Protein AF-A0A0S8J016-F1 (afdb_monomer)

Secondary structure (DSSP, 8-state):
---PPPPHHHHHHHHHHHHHHHHSTTHHHHHHHH------SS------SHHHHHHHHHHHHHHHHHHHHHHHHHHHHHHTT--HHHHHHHHH-HHHHTT-SSHHHIIIIIHHHHH-GGG-HHHH-HHHHHHHHHHIIIIIHHHHTT---SS--HHHHHHHHHHHHHHHHHHHHHHHHHHHHHHHHHSSPPTTHHHHHHHH-GGG--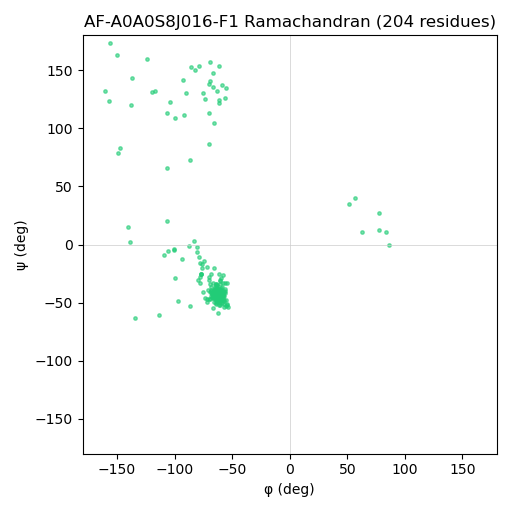

Structure (mmCIF, N/CA/C/O backbone):
data_AF-A0A0S8J016-F1
#
_entry.id   AF-A0A0S8J016-F1
#
loop_
_atom_site.group_PDB
_atom_site.id
_atom_site.type_symbol
_atom_site.label_atom_id
_atom_site.label_alt_id
_atom_site.label_comp_id
_atom_site.label_asym_id
_atom_site.label_entity_id
_atom_site.label_seq_id
_atom_site.pdbx_PDB_ins_code
_atom_site.Cartn_x
_atom_site.Cartn_y
_atom_site.Cartn_z
_atom_site.occupancy
_atom_site.B_iso_or_equiv
_atom_site.auth_seq_id
_atom_site.auth_comp_id
_atom_site.auth_asym_id
_atom_site.auth_atom_id
_atom_site.pdbx_PDB_model_num
ATOM 1 N N . MET A 1 1 ? 15.108 24.963 8.642 1.00 47.41 1 MET A N 1
ATOM 2 C CA . MET A 1 1 ? 14.393 23.725 9.008 1.00 47.41 1 MET A CA 1
ATOM 3 C C . MET A 1 1 ? 14.685 22.720 7.916 1.00 47.41 1 MET A C 1
ATOM 5 O O . MET A 1 1 ? 14.291 22.955 6.783 1.00 47.41 1 MET A O 1
ATOM 9 N N . GLU A 1 2 ? 15.466 21.696 8.230 1.00 53.59 2 GLU A N 1
ATOM 10 C CA . GLU A 1 2 ? 15.797 20.623 7.294 1.00 53.59 2 GLU A CA 1
ATOM 11 C C . GLU A 1 2 ? 14.742 19.521 7.430 1.00 53.59 2 GLU A C 1
ATOM 13 O O . GLU A 1 2 ? 14.400 19.129 8.545 1.00 53.59 2 GLU A O 1
ATOM 18 N N . ILE A 1 3 ? 14.175 19.079 6.307 1.00 57.28 3 ILE A N 1
ATOM 19 C CA . ILE A 1 3 ? 13.189 17.997 6.264 1.00 57.28 3 ILE A CA 1
ATOM 20 C C . ILE A 1 3 ? 13.906 16.779 5.688 1.00 57.28 3 ILE A C 1
ATOM 22 O O . ILE A 1 3 ? 14.305 16.792 4.525 1.00 57.28 3 ILE A O 1
ATOM 26 N N . LEU A 1 4 ? 14.088 15.744 6.508 1.00 60.78 4 LEU A N 1
ATOM 27 C CA . LEU A 1 4 ? 14.725 14.492 6.101 1.00 60.78 4 LEU A CA 1
ATOM 28 C C . LEU A 1 4 ? 13.674 13.482 5.629 1.00 60.78 4 LEU A C 1
ATOM 30 O O . LEU A 1 4 ? 12.593 13.372 6.212 1.00 60.78 4 LEU A O 1
ATOM 34 N N . ASN A 1 5 ? 14.005 12.719 4.586 1.00 71.56 5 ASN A N 1
ATOM 35 C CA . ASN A 1 5 ? 13.161 11.622 4.117 1.00 71.56 5 ASN A CA 1
ATOM 36 C C . ASN A 1 5 ? 13.170 10.472 5.130 1.00 71.56 5 ASN A C 1
ATOM 38 O O . ASN A 1 5 ? 14.226 10.085 5.629 1.00 71.56 5 ASN A O 1
ATOM 42 N N . ILE A 1 6 ? 12.000 9.881 5.383 1.00 73.31 6 ILE A N 1
ATOM 43 C CA . ILE A 1 6 ? 11.904 8.638 6.152 1.00 73.31 6 ILE A CA 1
ATOM 44 C C . ILE A 1 6 ? 12.399 7.491 5.256 1.00 73.31 6 ILE A C 1
ATOM 46 O O . ILE A 1 6 ? 11.867 7.324 4.154 1.00 73.31 6 ILE A O 1
ATOM 50 N N . PRO A 1 7 ? 13.386 6.688 5.692 1.00 82.06 7 PRO A N 1
ATOM 51 C CA . PRO A 1 7 ? 13.822 5.515 4.944 1.00 82.06 7 PRO A CA 1
ATOM 52 C C . PRO A 1 7 ? 12.654 4.564 4.651 1.00 82.06 7 PRO A C 1
ATOM 54 O O . PRO A 1 7 ? 11.881 4.245 5.555 1.00 82.06 7 PRO A O 1
ATOM 57 N N . LEU A 1 8 ? 12.549 4.062 3.411 1.00 81.94 8 LEU A N 1
ATOM 58 C CA . LEU A 1 8 ? 11.466 3.150 2.994 1.00 81.94 8 LEU A CA 1
ATOM 59 C C . LEU A 1 8 ? 11.362 1.921 3.902 1.00 81.94 8 LEU A C 1
ATOM 61 O O . LEU A 1 8 ? 10.268 1.434 4.183 1.00 81.94 8 LEU A O 1
ATOM 65 N N . ILE A 1 9 ? 12.507 1.461 4.409 1.00 80.56 9 ILE A N 1
ATOM 66 C CA . ILE A 1 9 ? 12.569 0.324 5.316 1.00 80.56 9 ILE A CA 1
ATOM 67 C C . ILE A 1 9 ? 11.842 0.563 6.634 1.00 80.56 9 ILE A C 1
ATOM 69 O O . ILE A 1 9 ? 11.187 -0.342 7.141 1.00 80.56 9 ILE A O 1
ATOM 73 N N . ASN A 1 10 ? 11.872 1.793 7.146 1.00 82.94 10 ASN A N 1
ATOM 74 C CA . ASN A 1 10 ? 11.188 2.138 8.385 1.00 82.94 10 ASN A CA 1
ATOM 75 C C . ASN A 1 10 ? 9.670 2.087 8.195 1.00 82.94 10 ASN A C 1
ATOM 77 O O . ASN A 1 10 ? 8.967 1.626 9.086 1.00 82.94 10 ASN A O 1
ATOM 81 N N . LEU A 1 11 ? 9.170 2.494 7.022 1.00 85.44 11 LEU A N 1
ATOM 82 C CA . LEU A 1 11 ? 7.744 2.414 6.689 1.00 85.44 11 LEU A CA 1
ATOM 83 C C . LEU A 1 11 ? 7.273 0.958 6.600 1.00 85.44 11 LEU A C 1
ATOM 85 O O . LEU A 1 11 ? 6.198 0.620 7.094 1.00 85.44 11 LEU A O 1
ATOM 89 N N . ARG A 1 12 ? 8.093 0.085 5.999 1.00 85.44 12 ARG A N 1
ATOM 90 C CA . ARG A 1 12 ? 7.819 -1.355 5.944 1.00 85.44 12 ARG A CA 1
ATOM 91 C C . ARG A 1 12 ? 7.827 -1.960 7.352 1.00 85.44 12 ARG A C 1
ATOM 93 O O . ARG A 1 12 ? 6.862 -2.618 7.727 1.00 85.44 12 ARG A O 1
ATOM 100 N N . PHE A 1 13 ? 8.867 -1.708 8.147 1.00 84.75 13 PHE A N 1
ATOM 101 C CA . PHE A 1 13 ? 8.962 -2.216 9.519 1.00 84.75 13 PHE A CA 1
ATOM 102 C C . PHE A 1 13 ? 7.817 -1.749 10.412 1.00 84.75 13 PHE A C 1
ATOM 104 O O . PHE A 1 13 ? 7.283 -2.545 11.181 1.00 84.75 13 PHE A O 1
ATOM 111 N N . GLU A 1 14 ? 7.416 -0.484 10.303 1.00 87.38 14 GLU A N 1
ATOM 112 C CA . GLU A 1 14 ? 6.272 0.043 11.042 1.00 87.38 14 GLU A CA 1
ATOM 113 C C . GLU A 1 14 ? 4.991 -0.726 10.691 1.00 87.38 14 GLU A C 1
ATOM 115 O O . GLU A 1 14 ? 4.281 -1.175 11.593 1.00 87.38 14 GLU A O 1
ATOM 120 N N . PHE A 1 15 ? 4.731 -0.957 9.399 1.00 91.88 15 PHE A N 1
ATOM 121 C CA . PHE A 1 15 ? 3.586 -1.760 8.972 1.00 91.88 15 PHE A CA 1
ATOM 122 C C . PHE A 1 15 ? 3.624 -3.182 9.546 1.00 91.88 15 PHE A C 1
ATOM 124 O O . PHE A 1 15 ? 2.630 -3.615 10.128 1.00 91.88 15 PHE A O 1
ATOM 131 N N . PHE A 1 16 ? 4.743 -3.901 9.420 1.00 88.88 16 PHE A N 1
ATOM 132 C CA . PHE A 1 16 ? 4.838 -5.277 9.924 1.00 88.88 16 PHE A CA 1
ATOM 133 C C . PHE A 1 16 ? 4.760 -5.340 11.453 1.00 88.88 16 PHE A C 1
ATOM 135 O O . PHE A 1 16 ? 4.110 -6.227 11.991 1.00 88.88 16 PHE A O 1
ATOM 142 N N . THR A 1 17 ? 5.276 -4.329 12.156 1.00 86.88 17 THR A N 1
ATOM 143 C CA . THR A 1 17 ? 5.091 -4.201 13.609 1.00 86.88 17 THR A CA 1
ATOM 144 C C . THR A 1 17 ? 3.607 -4.123 13.972 1.00 86.88 17 THR A C 1
ATOM 146 O O . THR A 1 17 ? 3.163 -4.800 14.901 1.00 86.88 17 THR A O 1
ATOM 149 N N . TYR A 1 18 ? 2.814 -3.332 13.237 1.00 88.62 18 TYR A N 1
ATOM 150 C CA . TYR A 1 18 ? 1.362 -3.297 13.426 1.00 88.62 18 TYR A CA 1
ATOM 151 C C . TYR A 1 18 ? 0.706 -4.618 13.034 1.00 88.62 18 TYR A C 1
ATOM 153 O O . TYR A 1 18 ? -0.122 -5.129 13.784 1.00 88.62 18 TYR A O 1
ATOM 161 N N . TYR A 1 19 ? 1.072 -5.184 11.886 1.00 91.38 19 TYR A N 1
ATOM 162 C CA . TYR A 1 19 ? 0.528 -6.451 11.416 1.00 91.38 19 TYR A CA 1
ATOM 163 C C . TYR A 1 19 ? 0.703 -7.549 12.472 1.00 91.38 19 TYR A C 1
ATOM 165 O O . TYR A 1 19 ? -0.286 -8.147 12.898 1.00 91.38 19 TYR A O 1
ATOM 173 N N . ASP A 1 20 ? 1.922 -7.738 12.972 1.00 86.94 20 ASP A N 1
ATOM 174 C CA . ASP A 1 20 ? 2.245 -8.761 13.962 1.00 86.94 20 ASP A CA 1
ATOM 175 C C . ASP A 1 20 ? 1.562 -8.481 15.296 1.00 86.94 20 ASP A C 1
ATOM 177 O O . ASP A 1 20 ? 0.981 -9.384 15.894 1.00 86.94 20 ASP A O 1
ATOM 181 N N . ALA A 1 21 ? 1.561 -7.225 15.758 1.00 84.75 21 ALA A N 1
ATOM 182 C CA . ALA A 1 21 ? 0.875 -6.851 16.992 1.00 84.75 21 ALA A CA 1
ATOM 183 C C . ALA A 1 21 ? -0.616 -7.220 16.952 1.00 84.75 21 ALA A C 1
ATOM 185 O O . ALA A 1 21 ? -1.136 -7.762 17.924 1.00 84.75 21 ALA A O 1
ATOM 186 N N . PHE A 1 22 ? -1.289 -6.993 15.822 1.00 88.62 22 PHE A N 1
ATOM 187 C CA . PHE A 1 22 ? -2.706 -7.317 15.656 1.00 88.62 22 PHE A CA 1
ATOM 188 C C . PHE A 1 22 ? -2.991 -8.802 15.404 1.00 88.62 22 PHE A C 1
ATOM 190 O O . PHE A 1 22 ? -4.131 -9.238 15.585 1.00 88.62 22 PHE A O 1
ATOM 197 N N . HIS A 1 23 ? -1.989 -9.597 15.036 1.00 88.50 23 HIS A N 1
ATOM 198 C CA . HIS A 1 23 ? -2.128 -11.044 14.847 1.00 88.50 23 HIS A CA 1
ATOM 199 C C . HIS A 1 23 ? -1.621 -11.874 16.034 1.00 88.50 23 HIS A C 1
ATOM 201 O O . HIS A 1 23 ? -1.819 -13.086 16.042 1.00 88.50 23 HIS A O 1
ATOM 207 N N . LYS A 1 24 ? -1.052 -11.243 17.069 1.00 85.25 24 LYS A N 1
ATOM 208 C CA . LYS A 1 24 ? -0.742 -11.904 18.342 1.00 85.25 24 LYS A CA 1
ATOM 209 C C . LYS A 1 24 ? -2.006 -12.327 19.091 1.00 85.25 24 LYS A C 1
ATOM 211 O O . LYS A 1 24 ? -3.037 -11.646 19.065 1.00 85.25 24 LYS A O 1
ATOM 216 N N . GLU A 1 25 ? -1.884 -13.433 19.818 1.00 71.06 25 GLU A N 1
ATOM 217 C CA . GLU A 1 25 ? -2.864 -13.848 20.817 1.00 71.06 25 GLU A CA 1
ATOM 218 C C . GLU A 1 25 ? -3.004 -12.732 21.874 1.00 71.06 25 GLU A C 1
ATOM 220 O O . GLU A 1 25 ? -2.011 -12.136 22.296 1.00 71.06 25 GLU A O 1
ATOM 225 N N . ASN A 1 26 ? -4.239 -12.423 22.283 1.00 81.38 26 ASN A N 1
ATOM 226 C CA . ASN A 1 26 ? -4.594 -11.431 23.319 1.00 81.38 26 ASN A CA 1
ATOM 227 C C . ASN A 1 26 ? -4.547 -9.939 22.936 1.00 81.38 26 ASN A C 1
ATOM 229 O O . ASN A 1 26 ? -4.667 -9.087 23.817 1.00 81.38 26 ASN A O 1
ATOM 233 N N . ILE A 1 27 ? -4.437 -9.571 21.653 1.00 83.12 27 ILE A N 1
ATOM 234 C CA . ILE A 1 27 ? -4.441 -8.143 21.272 1.00 83.12 27 ILE A CA 1
ATOM 235 C C . ILE A 1 27 ? -5.714 -7.393 21.718 1.00 83.12 27 ILE A C 1
ATOM 237 O O . ILE A 1 27 ? -5.635 -6.223 22.081 1.00 83.12 27 ILE A O 1
ATOM 241 N N . GLU A 1 28 ? -6.872 -8.058 21.741 1.00 81.94 28 GLU A N 1
ATOM 242 C CA . GLU A 1 28 ? -8.140 -7.473 22.208 1.00 81.94 28 GLU A CA 1
ATOM 243 C C . GLU A 1 28 ? -8.042 -7.036 23.669 1.00 81.94 28 GLU A C 1
ATOM 245 O O . GLU A 1 28 ? -8.272 -5.874 23.992 1.00 81.94 28 GLU A O 1
ATOM 250 N N . GLU A 1 29 ? -7.573 -7.939 24.529 1.00 81.44 29 GLU A N 1
ATOM 251 C CA . GLU A 1 29 ? -7.367 -7.672 25.949 1.00 81.44 29 GLU A CA 1
ATOM 252 C C . GLU A 1 29 ? -6.342 -6.550 26.174 1.00 81.44 29 GLU A C 1
ATOM 254 O O . GLU A 1 29 ? -6.508 -5.711 27.061 1.00 81.44 29 GLU A O 1
ATOM 259 N N . VAL A 1 30 ? -5.285 -6.501 25.356 1.00 79.00 30 VAL A N 1
ATOM 260 C CA . VAL A 1 30 ? -4.276 -5.437 25.420 1.00 79.00 30 VAL A CA 1
ATOM 261 C C . VAL A 1 30 ? -4.877 -4.085 25.043 1.00 79.00 30 VAL A C 1
ATOM 263 O O . VAL A 1 30 ? -4.625 -3.106 25.745 1.00 79.00 30 VAL A O 1
ATOM 266 N N . ILE A 1 31 ? -5.663 -4.007 23.969 1.00 79.12 31 ILE A N 1
ATOM 267 C CA . ILE A 1 31 ? -6.300 -2.757 23.538 1.00 79.12 31 ILE A CA 1
ATOM 268 C C . ILE A 1 31 ? -7.272 -2.272 24.618 1.00 79.12 31 ILE A C 1
ATOM 270 O O . ILE A 1 31 ? -7.159 -1.131 25.070 1.00 79.12 31 ILE A O 1
ATOM 274 N N . ASP A 1 32 ? -8.151 -3.149 25.097 1.00 76.75 32 ASP A N 1
ATOM 275 C CA . ASP A 1 32 ? -9.187 -2.790 26.067 1.00 76.75 32 ASP A CA 1
ATOM 276 C C . ASP A 1 32 ? -8.599 -2.336 27.414 1.00 76.75 32 ASP A C 1
ATOM 278 O O . ASP A 1 32 ? -9.113 -1.407 28.037 1.00 76.75 32 ASP A O 1
ATOM 282 N N . LYS A 1 33 ? -7.476 -2.926 27.853 1.00 73.06 33 LYS A N 1
ATOM 283 C CA . LYS A 1 33 ? -6.797 -2.541 29.106 1.00 73.06 33 LYS A CA 1
ATOM 284 C C . LYS A 1 33 ? -5.973 -1.254 29.011 1.00 73.06 33 LYS A C 1
ATOM 286 O O . LYS A 1 33 ? -5.710 -0.631 30.044 1.00 73.06 33 LYS A O 1
ATOM 291 N N . ASN A 1 34 ? -5.504 -0.882 27.818 1.00 68.25 34 ASN A N 1
ATOM 292 C CA . ASN A 1 34 ? -4.525 0.200 27.645 1.00 68.25 34 ASN A CA 1
ATOM 293 C C . ASN A 1 34 ? -5.091 1.474 27.007 1.00 68.25 34 ASN A C 1
ATOM 295 O O . ASN A 1 34 ? -4.406 2.499 27.027 1.00 68.25 34 ASN A O 1
ATOM 299 N N . ILE A 1 35 ? -6.326 1.466 26.498 1.00 67.00 35 ILE A N 1
ATOM 300 C CA . ILE A 1 35 ? -7.010 2.705 26.109 1.00 67.00 35 ILE A CA 1
ATOM 301 C C . ILE A 1 35 ? -7.265 3.533 27.377 1.00 67.00 35 ILE A C 1
ATOM 303 O O . ILE A 1 35 ? -8.142 3.234 28.186 1.00 67.00 35 ILE A O 1
ATOM 307 N N . ARG A 1 36 ? -6.469 4.590 27.560 1.00 57.22 36 ARG A N 1
ATOM 308 C CA . ARG A 1 36 ? -6.628 5.575 28.634 1.00 57.22 36 ARG A CA 1
ATOM 309 C C . ARG A 1 36 ? -6.927 6.940 28.030 1.00 57.22 36 ARG A C 1
ATOM 311 O O . ARG A 1 36 ? -6.232 7.396 27.126 1.00 57.22 36 ARG A O 1
ATOM 318 N N . LEU A 1 37 ? -7.942 7.610 28.566 1.00 52.59 37 LEU A N 1
ATOM 319 C CA . LEU A 1 37 ? -8.243 9.000 28.241 1.00 52.59 37 LEU A CA 1
ATOM 320 C C . LEU A 1 37 ? -7.152 9.897 28.843 1.00 52.59 37 LEU A C 1
ATOM 322 O O . LEU A 1 37 ? -7.046 10.007 30.063 1.00 52.59 37 LEU A O 1
ATOM 326 N N . PHE A 1 38 ? -6.350 10.548 27.998 1.00 44.12 38 PHE A N 1
ATOM 327 C CA . PHE A 1 38 ? -5.419 11.592 28.429 1.00 44.12 38 PHE A CA 1
ATOM 328 C C . PHE A 1 38 ? -5.980 12.963 28.064 1.00 44.12 38 PHE A C 1
ATOM 330 O O . PHE A 1 38 ? -6.257 13.240 26.898 1.00 44.12 38 PHE A O 1
ATOM 337 N N . ASN A 1 39 ? -6.136 13.821 29.070 1.00 41.62 39 ASN A N 1
ATOM 338 C CA . ASN A 1 39 ? -6.537 15.208 28.885 1.00 41.62 39 ASN A CA 1
ATOM 339 C C . ASN A 1 39 ? -5.262 16.053 28.747 1.00 41.62 39 ASN A C 1
ATOM 341 O O . ASN A 1 39 ? -4.497 16.161 29.705 1.00 41.62 39 ASN A O 1
ATOM 345 N N . VAL A 1 40 ? -4.994 16.601 27.558 1.00 46.47 40 VAL A N 1
ATOM 346 C CA . VAL A 1 40 ? -3.812 17.441 27.293 1.00 46.47 40 VAL A CA 1
ATOM 347 C C . VAL A 1 40 ? -4.248 18.844 26.850 1.00 46.47 40 VAL A C 1
ATOM 349 O O . VAL A 1 40 ? -5.074 18.942 25.945 1.00 46.47 40 VAL A O 1
ATOM 352 N N . PRO A 1 41 ? -3.706 19.937 27.435 1.00 41.53 41 PRO A N 1
ATOM 353 C CA . PRO A 1 41 ? -4.285 21.275 27.271 1.00 41.53 41 PRO A CA 1
ATOM 354 C C . PRO A 1 41 ? -4.053 21.952 25.907 1.00 41.53 41 PRO A C 1
ATOM 356 O O . PRO A 1 41 ? -4.718 22.943 25.624 1.00 41.53 41 PRO A O 1
ATOM 359 N N . PHE A 1 42 ? -3.136 21.459 25.060 1.00 46.00 42 PHE A N 1
ATOM 360 C CA . PHE A 1 42 ? -2.730 22.176 23.834 1.00 46.00 42 PHE A CA 1
ATOM 361 C C . PHE A 1 42 ? -2.543 21.308 22.576 1.00 46.00 42 PHE A C 1
ATOM 363 O O . PHE A 1 42 ? -2.177 21.837 21.530 1.00 46.00 42 PHE A O 1
ATOM 370 N N . CYS A 1 43 ? -2.785 19.993 22.631 1.00 40.72 43 CYS A N 1
ATOM 371 C CA . CYS A 1 43 ? -2.709 19.130 21.446 1.00 40.72 43 CYS A CA 1
ATOM 372 C C . CYS A 1 43 ? -3.549 17.857 21.634 1.00 40.72 43 CYS A C 1
ATOM 374 O O . CYS A 1 43 ? -3.338 17.103 22.582 1.00 40.72 43 CYS A O 1
ATOM 376 N N . LEU A 1 44 ? -4.498 17.610 20.730 1.00 45.16 44 LEU A N 1
ATOM 377 C CA . LEU A 1 44 ? -5.362 16.426 20.720 1.00 45.16 44 LEU A CA 1
ATOM 378 C C . LEU A 1 44 ? -4.676 15.270 19.976 1.00 45.16 44 LEU A C 1
ATOM 380 O O . LEU A 1 44 ? -5.081 14.890 18.885 1.00 45.16 44 LEU A O 1
ATOM 384 N N . LEU A 1 45 ? -3.657 14.669 20.581 1.00 47.88 45 LEU A N 1
ATOM 385 C CA . LEU A 1 45 ? -3.336 13.264 20.309 1.00 47.88 45 LEU A CA 1
ATOM 386 C C . LEU A 1 45 ? -3.768 12.459 21.528 1.00 47.88 45 LEU A C 1
ATOM 388 O O . LEU A 1 45 ? -2.968 11.926 22.286 1.00 47.88 45 LEU A O 1
ATOM 392 N N . SER A 1 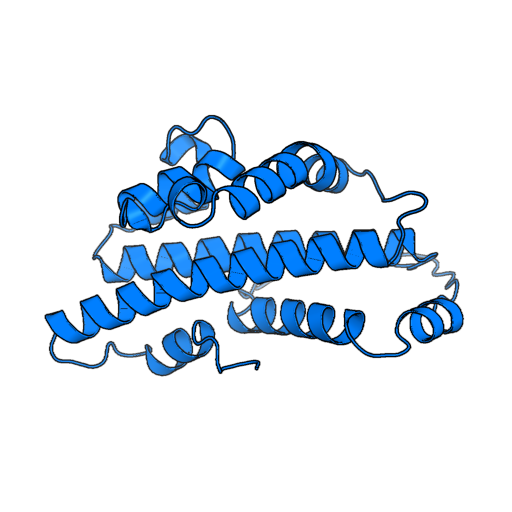46 ? -5.082 12.437 21.739 1.00 51.41 46 SER A N 1
ATOM 393 C CA . SER A 1 46 ? -5.699 11.490 22.654 1.00 51.41 46 SER A CA 1
ATOM 394 C C . SER A 1 46 ? -6.257 10.370 21.791 1.00 51.41 46 SER A C 1
ATOM 396 O O . SER A 1 46 ? -7.205 10.554 21.034 1.00 51.41 46 SER A O 1
ATOM 398 N N . ILE A 1 47 ? -5.632 9.201 21.854 1.00 62.75 47 ILE A N 1
ATOM 399 C CA . ILE A 1 47 ? -6.287 7.976 21.412 1.00 62.75 47 ILE A CA 1
ATOM 400 C C . ILE A 1 47 ? -7.368 7.712 22.465 1.00 62.75 47 ILE A C 1
ATOM 402 O O . ILE A 1 47 ? -7.115 7.102 23.498 1.00 62.75 47 ILE A O 1
ATOM 406 N N . GLN A 1 48 ? -8.540 8.317 22.268 1.00 66.69 48 GLN A N 1
ATOM 407 C CA . GLN A 1 48 ? -9.611 8.330 23.270 1.00 66.69 48 GLN A CA 1
ATOM 408 C C . GLN A 1 48 ? -10.361 7.002 23.331 1.00 66.69 48 GLN A C 1
ATOM 410 O O . GLN A 1 48 ? -10.963 6.674 24.350 1.00 66.69 48 GLN A O 1
ATOM 415 N N . ASN A 1 49 ? -10.349 6.260 22.226 1.00 78.94 49 ASN A N 1
ATOM 416 C CA . ASN A 1 49 ? -11.054 5.002 22.053 1.00 78.94 49 ASN A CA 1
ATOM 417 C C . ASN A 1 49 ? -10.390 4.151 20.955 1.00 78.94 49 ASN A C 1
ATOM 419 O O . ASN A 1 49 ? -9.469 4.591 20.252 1.00 78.94 49 ASN A O 1
ATOM 423 N N . LYS A 1 50 ? -10.884 2.917 20.825 1.00 85.38 50 LYS A N 1
ATOM 424 C CA . LYS A 1 50 ? -10.464 1.920 19.835 1.00 85.38 50 LYS A CA 1
ATOM 425 C C . LYS A 1 50 ? -10.595 2.455 18.409 1.00 85.38 50 LYS A C 1
ATOM 427 O O . LYS A 1 50 ? -9.707 2.245 17.590 1.00 85.38 50 LYS A O 1
ATOM 432 N N . GLU A 1 51 ? -11.659 3.188 18.110 1.00 89.44 51 GLU A N 1
ATOM 433 C CA . GLU A 1 51 ? -11.906 3.742 16.783 1.00 89.44 51 GLU A CA 1
ATOM 434 C C . GLU A 1 51 ? -10.871 4.789 16.381 1.00 89.44 51 GLU A C 1
ATOM 436 O O . GLU A 1 51 ? -10.387 4.755 15.249 1.00 89.44 51 GLU A O 1
ATOM 441 N N . THR A 1 52 ? -10.491 5.690 17.289 1.00 87.25 52 THR A N 1
ATOM 442 C CA . THR A 1 52 ? -9.427 6.671 17.055 1.00 87.25 52 THR A CA 1
ATOM 443 C C . THR A 1 52 ? -8.090 5.962 16.865 1.00 87.25 52 THR A C 1
ATOM 445 O O . THR A 1 52 ? -7.385 6.277 15.910 1.00 87.25 52 THR A O 1
ATOM 448 N N . LEU A 1 53 ? -7.774 4.954 17.692 1.00 86.94 53 LEU A N 1
ATOM 449 C CA . LEU A 1 53 ? -6.565 4.139 17.525 1.00 86.94 53 LEU A CA 1
ATOM 450 C C . LEU A 1 53 ? -6.509 3.520 16.124 1.00 86.94 53 LEU A C 1
ATOM 452 O O . LEU A 1 53 ? -5.523 3.678 15.409 1.00 86.94 53 LEU A O 1
ATOM 456 N N . PHE A 1 54 ? -7.581 2.837 15.723 1.00 91.88 54 PHE A N 1
ATOM 457 C CA . PHE A 1 54 ? -7.650 2.121 14.451 1.00 91.88 54 PHE A CA 1
ATOM 458 C C . PHE A 1 54 ? -7.620 3.089 13.271 1.00 91.88 54 PHE A C 1
ATOM 460 O O . PHE A 1 54 ? -6.908 2.856 12.299 1.00 91.88 54 PHE A O 1
ATOM 467 N N . THR A 1 55 ? -8.328 4.213 13.374 1.00 93.19 55 THR A N 1
ATOM 468 C CA . THR A 1 55 ? -8.299 5.293 12.379 1.00 93.19 55 THR A CA 1
ATOM 469 C C . THR A 1 55 ? -6.867 5.790 12.183 1.00 93.19 55 THR A C 1
ATOM 471 O O . THR A 1 55 ? -6.380 5.812 11.053 1.00 93.19 55 THR A O 1
ATOM 474 N N . SER A 1 56 ? -6.165 6.122 13.272 1.00 90.12 56 SER A N 1
ATOM 475 C CA . SER A 1 56 ? -4.795 6.634 13.214 1.00 90.12 56 SER A CA 1
ATOM 476 C C . SER A 1 56 ? -3.804 5.603 12.679 1.00 90.12 56 SER A C 1
ATOM 478 O O . SER A 1 56 ? -3.005 5.934 11.804 1.00 90.12 56 SER A O 1
ATOM 480 N N . ILE A 1 57 ? -3.861 4.352 13.150 1.00 91.62 57 ILE A N 1
ATOM 481 C CA . ILE A 1 57 ? -2.988 3.285 12.643 1.00 91.62 57 ILE A CA 1
ATOM 482 C C . ILE A 1 57 ? -3.245 3.071 11.153 1.00 91.62 57 ILE A C 1
ATOM 484 O O . ILE A 1 57 ? -2.297 3.055 10.375 1.00 91.62 57 ILE A O 1
ATOM 488 N N . LEU A 1 58 ? -4.503 2.962 10.721 1.00 95.44 58 LEU A N 1
ATOM 489 C CA . LEU A 1 58 ? -4.797 2.719 9.312 1.00 95.44 58 LEU A CA 1
ATOM 490 C C . LEU A 1 58 ? -4.385 3.892 8.422 1.00 95.44 58 LEU A C 1
ATOM 492 O O . LEU A 1 58 ? -3.837 3.659 7.352 1.00 95.44 58 LEU A O 1
ATOM 496 N N . GLN A 1 59 ? -4.582 5.141 8.852 1.00 94.81 59 GLN A N 1
ATOM 497 C CA . GLN A 1 59 ? -4.067 6.308 8.127 1.00 94.81 59 GLN A CA 1
ATOM 498 C C . GLN A 1 59 ? -2.543 6.233 7.959 1.00 94.81 59 GLN A C 1
ATOM 500 O O . GLN A 1 59 ? -2.046 6.468 6.857 1.00 94.81 59 GLN A O 1
ATOM 505 N N . ARG A 1 60 ? -1.805 5.846 9.012 1.00 92.81 60 ARG A N 1
ATOM 506 C CA . ARG A 1 60 ? -0.350 5.629 8.936 1.00 92.81 60 ARG A CA 1
ATOM 507 C C . ARG A 1 60 ? 0.011 4.487 7.991 1.00 92.81 60 ARG A C 1
ATOM 509 O O . ARG A 1 60 ? 0.909 4.663 7.180 1.00 92.81 60 ARG A O 1
ATOM 516 N N . VAL A 1 61 ? -0.709 3.366 8.036 1.00 95.00 61 VAL A N 1
ATOM 517 C CA . VAL A 1 61 ? -0.507 2.229 7.121 1.00 95.00 61 VAL A CA 1
ATOM 518 C C . VAL A 1 61 ? -0.740 2.643 5.667 1.00 95.00 61 VAL A C 1
ATOM 520 O O . VAL A 1 61 ? 0.084 2.331 4.811 1.00 95.00 61 VAL A O 1
ATOM 523 N N . ILE A 1 62 ? -1.811 3.393 5.384 1.00 95.69 62 ILE A N 1
ATOM 524 C CA . ILE A 1 62 ? -2.103 3.894 4.036 1.00 95.69 62 ILE A CA 1
ATOM 525 C C . ILE A 1 62 ? -0.967 4.804 3.554 1.00 95.69 62 ILE A C 1
ATOM 527 O O . ILE A 1 62 ? -0.424 4.572 2.476 1.00 95.69 62 ILE A O 1
ATOM 531 N N . LEU A 1 63 ? -0.581 5.812 4.346 1.00 93.25 63 LEU A N 1
ATOM 532 C CA . LEU A 1 63 ? 0.490 6.749 3.981 1.00 93.25 63 LEU A CA 1
ATOM 533 C C . LEU A 1 63 ? 1.841 6.048 3.827 1.00 93.25 63 LEU A C 1
ATOM 535 O O . LEU A 1 63 ? 2.566 6.312 2.869 1.00 93.25 63 LEU A O 1
ATOM 539 N N . GLY A 1 64 ? 2.166 5.145 4.752 1.00 93.25 64 GLY A N 1
ATOM 540 C CA . GLY A 1 64 ? 3.393 4.361 4.735 1.00 93.25 64 GLY A CA 1
ATOM 541 C C . GLY A 1 64 ? 3.484 3.489 3.490 1.00 93.25 64 GLY A C 1
ATOM 542 O O . GLY A 1 64 ? 4.517 3.492 2.825 1.00 93.25 64 GLY A O 1
ATOM 543 N N . PHE A 1 65 ? 2.393 2.819 3.112 1.00 95.31 65 PHE A N 1
ATOM 544 C CA . PHE A 1 65 ? 2.346 2.044 1.877 1.00 95.31 65 PHE A CA 1
ATOM 545 C C . PHE A 1 65 ? 2.417 2.930 0.627 1.00 95.31 65 PHE A C 1
ATOM 547 O O . PHE A 1 65 ? 3.177 2.613 -0.279 1.00 95.31 65 PHE A O 1
ATOM 554 N N . GLU A 1 66 ? 1.675 4.041 0.551 1.00 93.19 66 GLU A N 1
ATOM 555 C CA . GLU A 1 66 ? 1.699 4.935 -0.623 1.00 93.19 66 GLU A CA 1
ATOM 556 C C . GLU A 1 66 ? 3.101 5.540 -0.845 1.00 93.19 66 GLU A C 1
ATOM 558 O O . GLU A 1 66 ? 3.583 5.616 -1.982 1.00 93.19 66 GLU A O 1
ATOM 563 N N . ALA A 1 67 ? 3.798 5.899 0.237 1.00 91.00 67 ALA A N 1
ATOM 564 C CA . ALA A 1 67 ? 5.188 6.346 0.190 1.00 91.00 67 ALA A CA 1
ATOM 565 C C . ALA A 1 67 ? 6.150 5.206 -0.188 1.00 91.00 67 ALA A C 1
ATOM 567 O O . ALA A 1 67 ? 7.006 5.393 -1.057 1.00 91.00 67 ALA A O 1
ATOM 568 N N . PHE A 1 68 ? 5.979 4.018 0.401 1.00 91.19 68 PHE A N 1
ATOM 569 C CA . PHE A 1 68 ? 6.767 2.827 0.074 1.00 91.19 68 PHE A CA 1
ATOM 570 C C . PHE A 1 68 ? 6.630 2.432 -1.400 1.00 91.19 68 PHE A C 1
ATOM 572 O O . PHE A 1 68 ? 7.634 2.284 -2.092 1.00 91.19 68 PHE A O 1
ATOM 579 N N . TYR A 1 69 ? 5.396 2.358 -1.902 1.00 92.88 69 TYR A N 1
ATOM 580 C CA . TYR A 1 69 ? 5.064 2.110 -3.302 1.00 92.88 69 TYR A CA 1
ATOM 581 C C . TYR A 1 69 ? 5.751 3.115 -4.224 1.00 92.88 69 TYR A C 1
ATOM 583 O O . TYR A 1 69 ? 6.442 2.726 -5.162 1.00 92.88 69 TYR A O 1
ATOM 591 N N . THR A 1 70 ? 5.618 4.410 -3.933 1.00 89.94 70 THR A N 1
ATOM 592 C CA . THR A 1 70 ? 6.218 5.463 -4.763 1.00 89.94 70 THR A CA 1
ATOM 593 C C . THR A 1 70 ? 7.743 5.342 -4.806 1.00 89.94 70 THR A C 1
ATOM 595 O O . THR A 1 70 ? 8.342 5.504 -5.872 1.00 89.94 70 THR A O 1
ATOM 598 N N . GLY A 1 71 ? 8.376 5.034 -3.670 1.00 88.38 71 GLY A N 1
ATOM 599 C CA . GLY A 1 71 ? 9.815 4.795 -3.585 1.00 88.38 71 GLY A CA 1
ATOM 600 C C . GLY A 1 71 ? 10.259 3.573 -4.389 1.00 88.38 71 GLY A C 1
ATOM 601 O O . GLY A 1 71 ? 11.142 3.693 -5.234 1.00 88.38 71 GLY A O 1
ATOM 602 N N . ALA A 1 72 ? 9.597 2.433 -4.186 1.00 89.12 72 ALA A N 1
ATOM 603 C CA . ALA A 1 72 ? 9.902 1.173 -4.861 1.00 89.12 72 ALA A CA 1
ATOM 604 C C . ALA A 1 72 ? 9.735 1.263 -6.384 1.00 89.12 72 ALA A C 1
ATOM 606 O O . ALA A 1 72 ? 10.603 0.849 -7.146 1.00 89.12 72 ALA A O 1
ATOM 607 N N . VAL A 1 73 ? 8.642 1.874 -6.842 1.00 90.25 73 VAL A N 1
ATOM 608 C CA . VAL A 1 73 ? 8.400 2.098 -8.268 1.00 90.25 73 VAL A CA 1
ATOM 609 C C . VAL A 1 73 ? 9.474 3.014 -8.856 1.00 90.25 73 VAL A C 1
ATOM 611 O O . VAL A 1 73 ? 10.027 2.705 -9.908 1.00 90.25 73 VAL A O 1
ATOM 614 N N . SER A 1 74 ? 9.791 4.127 -8.182 1.00 88.69 74 SER A N 1
ATOM 615 C CA . SER A 1 74 ? 10.818 5.066 -8.656 1.00 88.69 74 SER A CA 1
ATOM 616 C C . SER A 1 74 ? 12.166 4.378 -8.836 1.00 88.69 74 SER A C 1
ATOM 618 O O . SER A 1 74 ? 12.826 4.596 -9.844 1.00 88.69 74 SER A O 1
ATOM 620 N N . GLU A 1 75 ? 12.545 3.536 -7.878 1.00 86.25 75 GLU A N 1
ATOM 621 C CA . GLU A 1 75 ? 13.777 2.757 -7.917 1.00 86.25 75 GLU A CA 1
ATOM 622 C C . GLU A 1 75 ? 13.837 1.851 -9.154 1.00 86.25 75 GLU A C 1
ATOM 624 O O . GLU A 1 75 ? 14.802 1.897 -9.913 1.00 86.25 75 GLU A O 1
ATOM 629 N N . VAL A 1 76 ? 12.765 1.106 -9.437 1.00 88.56 76 VAL A N 1
ATOM 630 C CA . VAL A 1 76 ? 12.706 0.235 -10.620 1.00 88.56 76 VAL A CA 1
ATOM 631 C C . VAL A 1 76 ? 12.787 1.036 -11.925 1.00 88.56 76 VAL A C 1
ATOM 633 O O . VAL A 1 76 ? 13.484 0.636 -12.859 1.00 88.56 76 VAL A O 1
ATOM 636 N N . PHE A 1 77 ? 12.124 2.192 -12.010 1.00 88.88 77 PHE A N 1
ATOM 637 C CA . PHE A 1 77 ? 12.249 3.061 -13.185 1.00 88.88 77 PHE A CA 1
ATOM 638 C C . PHE A 1 77 ? 13.672 3.628 -13.336 1.00 88.88 77 PHE A C 1
ATOM 640 O O . PHE A 1 77 ? 14.172 3.695 -14.463 1.00 88.88 77 PHE A O 1
ATOM 647 N N . ILE A 1 78 ? 14.349 3.980 -12.237 1.00 87.44 78 ILE A N 1
ATOM 648 C CA . ILE A 1 78 ? 15.763 4.398 -12.247 1.00 87.44 78 ILE A CA 1
ATOM 649 C C . ILE A 1 78 ? 16.645 3.263 -12.774 1.00 87.44 78 ILE A C 1
ATOM 651 O O . ILE A 1 78 ? 17.461 3.491 -13.665 1.00 87.44 78 ILE A O 1
ATOM 655 N N . MET A 1 79 ? 16.441 2.033 -12.297 1.00 84.50 79 MET A N 1
ATOM 656 C CA . MET A 1 79 ? 17.190 0.858 -12.756 1.00 84.50 79 MET A CA 1
ATOM 657 C C . MET A 1 79 ? 17.018 0.586 -14.256 1.00 84.50 79 MET A C 1
ATOM 659 O O . MET A 1 79 ? 17.937 0.085 -14.900 1.00 84.50 79 MET A O 1
ATOM 663 N N . LYS A 1 80 ? 15.862 0.942 -14.831 1.00 84.38 80 LYS A N 1
ATOM 664 C CA . LYS A 1 80 ? 15.598 0.857 -16.277 1.00 84.38 80 LYS A CA 1
ATOM 665 C C . LYS A 1 80 ? 16.115 2.062 -17.080 1.00 84.38 80 LYS A C 1
ATOM 667 O O . LYS A 1 80 ? 15.895 2.113 -18.286 1.00 84.38 80 LYS A O 1
ATOM 672 N N . GLY A 1 81 ? 16.794 3.019 -16.445 1.00 85.25 81 GLY A N 1
ATOM 673 C CA . GLY A 1 81 ? 17.362 4.195 -17.111 1.00 85.25 81 GLY A CA 1
ATOM 674 C C . GLY A 1 81 ? 16.336 5.278 -17.455 1.00 85.25 81 GLY A C 1
ATOM 675 O O . GLY A 1 81 ? 16.527 6.019 -18.416 1.00 85.25 81 GLY A O 1
ATOM 676 N N . THR A 1 82 ? 15.238 5.365 -16.700 1.00 87.81 82 THR A N 1
ATOM 677 C CA . THR A 1 82 ? 14.200 6.387 -16.913 1.00 87.81 82 THR A CA 1
ATOM 678 C C . THR A 1 82 ? 14.718 7.776 -16.550 1.00 87.81 82 THR A C 1
ATOM 680 O O . THR A 1 82 ? 15.420 7.947 -15.552 1.00 87.81 82 THR A O 1
ATOM 683 N N . ASP A 1 83 ? 14.348 8.786 -17.338 1.00 86.50 83 ASP A N 1
ATOM 684 C CA . ASP A 1 83 ? 14.764 10.162 -17.097 1.00 86.50 83 ASP A CA 1
ATOM 685 C C . ASP A 1 83 ? 14.106 10.773 -15.844 1.00 86.50 83 ASP A C 1
ATOM 687 O O . ASP A 1 83 ? 13.033 10.372 -15.379 1.00 86.50 83 ASP A O 1
ATOM 691 N N . ILE A 1 84 ? 14.764 11.795 -15.296 1.00 84.25 84 ILE A N 1
ATOM 692 C CA . ILE A 1 84 ? 14.353 12.424 -14.039 1.00 84.25 84 ILE A CA 1
ATOM 693 C C . ILE A 1 84 ? 13.026 13.191 -14.144 1.00 84.25 84 ILE A C 1
ATOM 695 O O . ILE A 1 84 ? 12.335 13.342 -13.134 1.00 84.25 84 ILE A O 1
ATOM 699 N N . GLU A 1 85 ? 12.646 13.665 -15.333 1.00 83.56 85 GLU A N 1
ATOM 700 C CA . GLU A 1 85 ? 11.405 14.419 -15.542 1.00 83.56 85 GLU A CA 1
ATOM 701 C C . GLU A 1 85 ? 10.194 13.486 -15.529 1.00 83.56 85 GLU A C 1
ATOM 703 O O . GLU A 1 85 ? 9.177 13.771 -14.886 1.00 83.56 85 GLU A O 1
ATOM 708 N N . THR A 1 86 ? 10.335 12.318 -16.155 1.00 83.06 86 THR A N 1
ATOM 709 C CA . THR A 1 86 ? 9.353 11.235 -16.084 1.00 83.06 86 THR A CA 1
ATOM 710 C C . THR A 1 86 ? 9.154 10.781 -14.638 1.00 83.06 86 THR A C 1
ATOM 712 O O . THR A 1 86 ? 8.015 10.683 -14.174 1.00 83.06 86 THR A O 1
ATOM 715 N N . LEU A 1 87 ? 10.241 10.597 -13.880 1.00 83.56 87 LEU A N 1
ATOM 716 C CA . LEU A 1 87 ? 10.173 10.252 -12.454 1.00 83.56 87 LEU A CA 1
ATOM 717 C C . LEU A 1 87 ? 9.504 11.346 -11.611 1.00 83.56 87 LEU A C 1
ATOM 719 O O . LEU A 1 87 ? 8.738 11.043 -10.693 1.00 83.56 87 LEU A O 1
ATOM 723 N N . ARG A 1 88 ? 9.768 12.624 -11.906 1.00 83.38 88 ARG A N 1
ATOM 724 C CA . ARG A 1 88 ? 9.127 13.749 -11.211 1.00 83.38 88 ARG A CA 1
ATOM 725 C C . ARG A 1 88 ? 7.625 13.774 -11.477 1.00 83.38 88 ARG A C 1
ATOM 727 O O . ARG A 1 88 ? 6.847 13.899 -10.532 1.00 83.38 88 ARG A O 1
ATOM 734 N N . SER A 1 89 ? 7.231 13.597 -12.734 1.00 82.06 89 SER A N 1
ATOM 735 C CA . SER A 1 89 ? 5.828 13.569 -13.154 1.00 82.06 89 SER A CA 1
ATOM 736 C C . SER A 1 89 ? 5.065 12.414 -12.502 1.00 82.06 89 SER A C 1
ATOM 738 O O . SER A 1 89 ? 3.965 12.612 -11.986 1.00 82.06 89 SER A O 1
ATOM 740 N N . LEU A 1 90 ? 5.682 11.228 -12.447 1.00 83.19 90 LEU A N 1
ATOM 741 C CA . LEU A 1 90 ? 5.144 10.057 -11.756 1.00 83.19 90 LEU A CA 1
ATOM 742 C C . LEU A 1 90 ? 4.879 10.338 -10.269 1.00 83.19 90 LEU A C 1
ATOM 744 O O . LEU A 1 90 ? 3.830 9.957 -9.758 1.00 83.19 90 LEU A O 1
ATOM 748 N N . LYS A 1 91 ? 5.813 11.005 -9.576 1.00 81.81 91 LYS A N 1
ATOM 749 C CA . LYS A 1 91 ? 5.700 11.311 -8.139 1.00 81.81 91 LYS A CA 1
ATOM 750 C C . LYS A 1 91 ? 4.649 12.374 -7.829 1.00 81.81 91 LYS A C 1
ATOM 752 O O . LYS A 1 91 ? 3.974 12.270 -6.810 1.00 81.81 91 LYS A O 1
ATOM 757 N N . GLN A 1 92 ? 4.542 13.405 -8.665 1.00 82.81 92 GLN A N 1
ATOM 758 C CA . GLN A 1 92 ? 3.629 14.525 -8.427 1.00 82.81 92 GLN A CA 1
ATOM 759 C C . GLN A 1 92 ? 2.174 14.140 -8.672 1.00 82.81 92 GLN A C 1
ATOM 761 O O . GLN A 1 92 ? 1.310 14.460 -7.859 1.00 82.81 92 GLN A O 1
ATOM 766 N N . ASP A 1 93 ? 1.903 13.449 -9.781 1.00 81.38 93 ASP A N 1
ATOM 767 C CA . ASP A 1 93 ? 0.545 13.056 -10.126 1.00 81.38 93 ASP A CA 1
ATOM 768 C C . ASP A 1 93 ? 0.500 11.713 -10.872 1.00 81.38 93 ASP A C 1
ATOM 770 O O . ASP A 1 93 ? 0.388 11.661 -12.106 1.00 81.38 93 ASP A O 1
ATOM 774 N N . PRO A 1 94 ? 0.525 10.594 -10.121 1.00 80.94 94 PRO A N 1
ATOM 775 C CA . PRO A 1 94 ? 0.489 9.254 -10.698 1.00 80.94 94 PRO A CA 1
ATOM 776 C C . PRO A 1 94 ? -0.726 9.033 -11.609 1.00 80.94 94 PRO A C 1
ATOM 778 O O . PRO A 1 94 ? -0.653 8.302 -12.601 1.00 80.94 94 PRO A O 1
ATOM 781 N N . LYS A 1 95 ? -1.868 9.658 -11.289 1.00 84.06 95 LYS A N 1
ATOM 782 C CA . LYS A 1 95 ? -3.123 9.495 -12.032 1.00 84.06 95 LYS A CA 1
ATOM 783 C C . LYS A 1 95 ? -3.053 10.189 -13.388 1.00 84.06 95 LYS A C 1
ATOM 785 O O . LYS A 1 95 ? -3.409 9.567 -14.390 1.00 84.06 95 LYS A O 1
ATOM 790 N N . HIS A 1 96 ? -2.625 11.450 -13.424 1.00 79.12 96 HIS A N 1
ATOM 791 C CA . HIS A 1 96 ? -2.529 12.203 -14.673 1.00 79.12 96 HIS A CA 1
ATOM 792 C C . HIS A 1 96 ? -1.436 11.638 -15.574 1.00 79.12 96 HIS A C 1
ATOM 794 O O . HIS A 1 96 ? -1.687 11.427 -16.761 1.00 79.12 96 HIS A O 1
ATOM 800 N N . TRP A 1 97 ? -0.278 11.294 -15.006 1.00 81.94 97 TRP A N 1
ATOM 801 C CA . TRP A 1 97 ? 0.823 10.706 -15.764 1.00 81.94 97 TRP A CA 1
ATOM 802 C C . TRP A 1 97 ? 0.424 9.381 -16.435 1.00 81.94 97 TRP A C 1
ATOM 804 O O . TRP A 1 97 ? 0.624 9.192 -17.634 1.00 81.94 97 TRP A O 1
ATOM 814 N N . SER A 1 98 ? -0.250 8.494 -15.698 1.00 80.19 98 SER A N 1
ATOM 815 C CA . SER A 1 98 ? -0.715 7.200 -16.224 1.00 80.19 98 SER A CA 1
ATOM 816 C C . SER A 1 98 ? -2.020 7.266 -17.035 1.00 80.19 98 SER A C 1
ATOM 818 O O . SER A 1 98 ? -2.494 6.239 -17.533 1.00 80.19 98 SER A O 1
ATOM 820 N N . LYS A 1 99 ? -2.637 8.453 -17.154 1.00 86.12 99 LYS A N 1
ATOM 821 C CA . LYS A 1 99 ? -3.969 8.671 -17.755 1.00 86.12 99 LYS A CA 1
ATOM 822 C C . LYS A 1 99 ? -5.046 7.750 -17.158 1.00 86.12 99 LYS A C 1
ATOM 824 O O . LYS A 1 99 ? -5.951 7.275 -17.852 1.00 86.12 99 LYS A O 1
ATOM 829 N N . ALA A 1 100 ? -4.946 7.456 -15.863 1.00 88.69 100 ALA A N 1
ATOM 830 C CA . ALA A 1 100 ? -5.847 6.539 -15.178 1.00 88.69 100 ALA A CA 1
ATOM 831 C C . ALA A 1 100 ? -7.128 7.226 -14.680 1.00 88.69 100 ALA A C 1
ATOM 833 O O . ALA A 1 100 ? -7.165 8.404 -14.329 1.00 88.69 100 ALA A O 1
ATOM 834 N N . LYS A 1 101 ? -8.205 6.440 -14.570 1.00 87.19 101 LYS A N 1
ATOM 835 C CA . LYS A 1 101 ? -9.508 6.916 -14.067 1.00 87.19 101 LYS A CA 1
ATOM 836 C C . LYS A 1 101 ? -9.501 7.226 -12.562 1.00 87.19 101 LYS A C 1
ATOM 838 O O . LYS A 1 101 ? -10.264 8.072 -12.108 1.00 87.19 101 LYS A O 1
ATOM 843 N N . SER A 1 102 ? -8.646 6.562 -11.788 1.00 88.94 102 SER A N 1
ATOM 844 C CA . SER A 1 102 ? -8.527 6.725 -10.334 1.00 88.94 102 SER A CA 1
ATOM 845 C C . SER A 1 102 ? -7.096 6.451 -9.877 1.00 88.94 102 SER A C 1
ATOM 847 O O . SER A 1 102 ? -6.335 5.817 -10.607 1.00 88.94 102 SER A O 1
ATOM 849 N N . TYR A 1 103 ? -6.751 6.882 -8.660 1.00 88.62 103 TYR A N 1
ATOM 850 C CA . TYR A 1 103 ? -5.453 6.578 -8.051 1.00 88.62 103 TYR A CA 1
ATOM 851 C C . TYR A 1 103 ? -5.204 5.064 -7.958 1.00 88.62 103 TYR A C 1
ATOM 853 O O . TYR A 1 103 ? -4.179 4.584 -8.417 1.00 88.62 103 TYR A O 1
ATOM 861 N N . CYS A 1 104 ? -6.179 4.290 -7.469 1.00 92.81 104 CYS A N 1
ATOM 862 C CA . CYS A 1 104 ? -6.072 2.827 -7.403 1.00 92.81 104 CYS A CA 1
ATOM 863 C C . CYS A 1 104 ? -5.832 2.201 -8.794 1.00 92.81 104 CYS A C 1
ATOM 865 O O . CYS A 1 104 ? -4.996 1.314 -8.938 1.00 92.81 104 CYS A O 1
ATOM 867 N N . HIS A 1 105 ? -6.495 2.689 -9.849 1.00 94.69 105 HIS A N 1
ATOM 868 C CA . HIS A 1 105 ? -6.241 2.198 -11.207 1.00 94.69 105 HIS A CA 1
ATOM 869 C C . HIS A 1 105 ? -4.854 2.615 -11.733 1.00 94.69 105 HIS A C 1
ATOM 871 O O . HIS A 1 105 ? -4.222 1.843 -12.451 1.00 94.69 105 HIS A O 1
ATOM 877 N N . ALA A 1 106 ? -4.361 3.799 -11.357 1.00 94.00 106 ALA A N 1
ATOM 878 C CA . ALA A 1 106 ? -2.998 4.229 -11.664 1.00 94.00 106 ALA A CA 1
ATOM 879 C C . ALA A 1 106 ? -1.971 3.297 -11.008 1.00 94.00 106 ALA A C 1
ATOM 881 O O . ALA A 1 106 ? -1.190 2.651 -11.704 1.00 94.00 106 ALA A O 1
ATOM 882 N N . ALA A 1 107 ? -2.032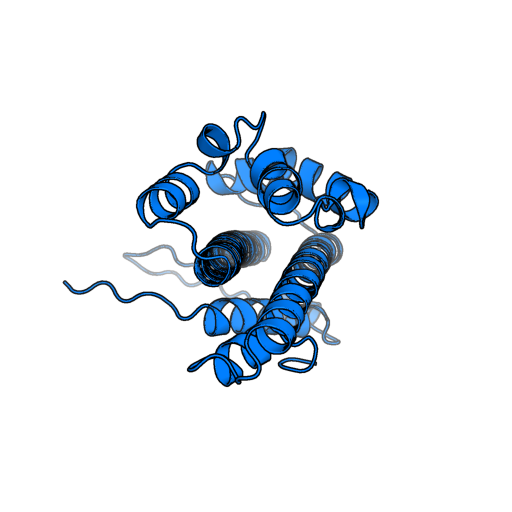 3.189 -9.679 1.00 93.75 107 ALA A N 1
ATOM 883 C CA . ALA A 1 107 ? -1.038 2.516 -8.853 1.00 93.75 107 ALA A CA 1
ATOM 884 C C . ALA A 1 107 ? -1.000 0.995 -9.070 1.00 93.75 107 ALA A C 1
ATOM 886 O O . ALA A 1 107 ? 0.065 0.396 -9.170 1.00 93.75 107 ALA A O 1
ATOM 887 N N . PHE A 1 108 ? -2.155 0.343 -9.180 1.00 96.19 108 PHE A N 1
ATOM 888 C CA . PHE A 1 108 ? -2.196 -1.124 -9.167 1.00 96.19 108 PHE A CA 1
ATOM 889 C C . PHE A 1 108 ? -2.326 -1.756 -10.555 1.00 96.19 108 PHE A C 1
ATOM 891 O O . PHE A 1 108 ? -2.284 -2.977 -10.676 1.00 96.19 108 PHE A O 1
ATOM 898 N N . VAL A 1 109 ? -2.484 -0.951 -11.611 1.00 96.25 109 VAL A N 1
ATOM 899 C CA . VAL A 1 109 ? -2.646 -1.458 -12.983 1.00 96.25 109 VAL A CA 1
ATOM 900 C C . VAL A 1 109 ? -1.765 -0.693 -13.958 1.00 96.25 109 VAL A C 1
ATOM 902 O O . VAL A 1 109 ? -0.863 -1.278 -14.544 1.00 96.25 109 VAL A O 1
ATOM 905 N N . LYS A 1 110 ? -1.991 0.613 -14.138 1.00 95.25 110 LYS A N 1
ATOM 906 C CA . LYS A 1 110 ? -1.356 1.354 -15.237 1.00 95.25 110 LYS A CA 1
ATOM 907 C C . LYS A 1 110 ? 0.149 1.525 -15.068 1.00 95.25 110 LYS A C 1
ATOM 909 O O . LYS A 1 110 ? 0.885 1.255 -16.010 1.00 95.25 110 LYS A O 1
ATOM 914 N N . ILE A 1 111 ? 0.596 1.929 -13.886 1.00 92.94 111 ILE A N 1
ATOM 915 C CA . ILE A 1 111 ? 2.022 2.122 -13.614 1.00 92.94 111 ILE A CA 1
ATOM 916 C C . ILE A 1 111 ? 2.772 0.778 -13.685 1.00 92.94 111 ILE A C 1
ATOM 918 O O . ILE A 1 111 ? 3.723 0.688 -14.459 1.00 92.94 111 ILE A O 1
ATOM 922 N N . PRO A 1 112 ? 2.316 -0.306 -13.016 1.00 94.06 112 PRO A N 1
ATOM 9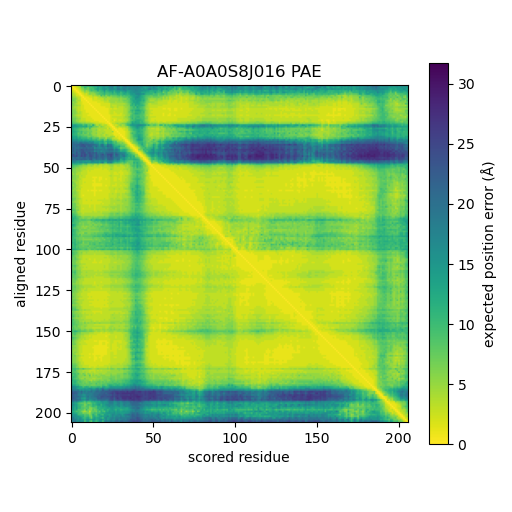23 C CA . PRO A 1 112 ? 2.928 -1.624 -13.177 1.00 94.06 112 PRO A CA 1
ATOM 924 C C . PRO A 1 112 ? 2.948 -2.115 -14.630 1.00 94.06 112 PRO A C 1
ATOM 926 O O . PRO A 1 112 ? 3.972 -2.624 -15.071 1.00 94.06 112 PRO A O 1
ATOM 929 N N . SER A 1 113 ? 1.874 -1.901 -15.408 1.00 94.19 113 SER A N 1
ATOM 930 C CA . SER A 1 113 ? 1.800 -2.357 -16.810 1.00 94.19 113 SER A CA 1
ATOM 931 C C . SER A 1 113 ? 2.854 -1.749 -17.731 1.00 94.19 113 SER A C 1
ATOM 933 O O . SER A 1 113 ? 3.220 -2.361 -18.728 1.00 94.19 113 SER A O 1
ATOM 935 N N . GLN A 1 114 ? 3.362 -0.559 -17.403 1.00 90.44 114 GLN A N 1
ATOM 936 C CA . GLN A 1 114 ? 4.429 0.076 -18.178 1.00 90.44 114 GLN A CA 1
ATOM 937 C C . GLN A 1 114 ? 5.799 -0.550 -17.906 1.00 90.44 114 GLN A C 1
ATOM 939 O O . GLN A 1 114 ? 6.705 -0.390 -18.718 1.00 90.44 114 GLN A O 1
ATOM 944 N N . LEU A 1 115 ? 5.950 -1.246 -16.777 1.00 88.44 115 LEU A N 1
ATOM 945 C CA . LEU A 1 115 ? 7.139 -2.028 -16.458 1.00 88.44 115 LEU A CA 1
ATOM 946 C C . LEU A 1 115 ? 7.013 -3.439 -17.036 1.00 88.44 115 LEU A C 1
ATOM 948 O O . LEU A 1 115 ? 7.897 -3.893 -17.758 1.00 88.44 115 LEU A O 1
ATOM 952 N N . ASN A 1 116 ? 5.903 -4.110 -16.722 1.00 90.56 116 ASN A N 1
ATOM 953 C CA . ASN A 1 116 ? 5.537 -5.425 -17.230 1.00 90.56 116 ASN A CA 1
ATOM 954 C C . ASN A 1 116 ? 4.020 -5.639 -17.050 1.00 90.56 116 ASN A C 1
ATOM 956 O O . ASN A 1 116 ? 3.472 -5.434 -15.965 1.00 90.56 116 ASN A O 1
ATOM 960 N N . GLU A 1 117 ? 3.329 -6.095 -18.097 1.00 93.81 117 GLU A N 1
ATOM 961 C CA . GLU A 1 117 ? 1.892 -6.407 -18.049 1.00 93.81 117 GLU A CA 1
ATOM 962 C C . GLU A 1 117 ? 1.532 -7.462 -16.987 1.00 93.81 117 GLU A C 1
ATOM 964 O O . GLU A 1 117 ? 0.413 -7.458 -16.472 1.00 93.81 117 GLU A O 1
ATOM 969 N N . ASP A 1 118 ? 2.460 -8.344 -16.615 1.00 93.69 118 ASP A N 1
ATOM 970 C CA . ASP A 1 118 ? 2.239 -9.354 -15.574 1.00 93.69 118 ASP A CA 1
ATOM 971 C C . ASP A 1 118 ? 2.280 -8.781 -14.150 1.00 93.69 118 ASP A C 1
ATOM 973 O O . ASP A 1 118 ? 1.746 -9.392 -13.224 1.00 93.69 118 ASP A O 1
ATOM 977 N N . TYR A 1 119 ? 2.830 -7.577 -13.959 1.00 94.94 119 TYR A N 1
ATOM 978 C CA . TYR A 1 119 ? 2.867 -6.928 -12.642 1.00 94.94 119 TYR A CA 1
ATOM 979 C C . TYR A 1 119 ? 1.544 -6.277 -12.265 1.00 94.94 119 TYR A C 1
ATOM 981 O O . TYR A 1 119 ? 1.350 -5.884 -11.115 1.00 94.94 119 TYR A O 1
ATOM 989 N N . ARG A 1 120 ? 0.603 -6.172 -13.203 1.00 96.50 120 ARG A N 1
ATOM 990 C CA . ARG A 1 120 ? -0.715 -5.613 -12.929 1.00 96.50 120 ARG A CA 1
ATOM 991 C C . ARG A 1 120 ? -1.449 -6.443 -11.880 1.00 96.50 120 ARG A C 1
ATOM 993 O O . ARG A 1 120 ? -1.704 -7.629 -12.085 1.00 96.50 120 ARG A O 1
ATOM 1000 N N . LEU A 1 121 ? -1.872 -5.801 -10.795 1.00 97.25 121 LEU A N 1
ATOM 1001 C CA . LEU A 1 121 ? -2.571 -6.473 -9.703 1.00 97.25 121 LEU A CA 1
ATOM 1002 C C . LEU A 1 121 ? -3.919 -7.050 -10.155 1.00 97.25 121 LEU A C 1
ATOM 1004 O O . LEU A 1 121 ? -4.319 -8.116 -9.701 1.00 97.25 121 LEU A O 1
ATOM 1008 N N . ASP A 1 122 ? -4.610 -6.385 -11.089 1.00 97.44 122 ASP A N 1
ATOM 1009 C CA . ASP A 1 122 ? -5.881 -6.872 -11.642 1.00 97.44 122 ASP A CA 1
ATOM 1010 C C . ASP A 1 122 ? -5.739 -8.172 -12.451 1.00 97.44 122 ASP A C 1
ATOM 1012 O O . ASP A 1 122 ? -6.733 -8.883 -12.627 1.00 97.44 122 ASP A O 1
ATOM 1016 N N . LYS A 1 123 ? -4.521 -8.482 -12.913 1.00 96.50 123 LYS A N 1
ATOM 1017 C CA . LYS A 1 123 ? -4.168 -9.699 -13.645 1.00 96.50 123 LYS A CA 1
ATOM 1018 C C . LYS A 1 123 ? -3.577 -10.765 -12.720 1.00 96.50 123 LYS A C 1
ATOM 1020 O O . LYS A 1 123 ? -4.019 -11.908 -12.771 1.00 96.50 123 LYS A O 1
ATOM 1025 N N . SER A 1 124 ? -2.614 -10.399 -11.873 1.00 95.12 124 SER A N 1
ATOM 1026 C CA . SER A 1 124 ? -1.899 -11.343 -11.003 1.00 95.12 124 SER A CA 1
ATOM 1027 C C . SER A 1 124 ? -2.705 -11.767 -9.773 1.00 95.12 124 SER A C 1
ATOM 1029 O O . SER A 1 124 ? -2.607 -12.911 -9.337 1.00 95.12 124 SER A O 1
ATOM 1031 N N . ASN A 1 125 ? -3.541 -10.879 -9.224 1.00 97.06 125 ASN A N 1
ATOM 1032 C CA . ASN A 1 125 ? -4.406 -11.181 -8.088 1.00 97.06 125 ASN A CA 1
ATOM 1033 C C . ASN A 1 125 ? -5.700 -10.355 -8.139 1.00 97.06 125 ASN A C 1
ATOM 1035 O O . ASN A 1 125 ? -5.885 -9.363 -7.424 1.00 97.06 125 ASN A O 1
ATOM 1039 N N . ARG A 1 126 ? -6.637 -10.803 -8.982 1.00 97.12 126 ARG A N 1
ATOM 1040 C CA . ARG A 1 126 ? -7.910 -10.107 -9.211 1.00 97.12 126 ARG A CA 1
ATOM 1041 C C . ARG A 1 126 ? -8.709 -9.867 -7.929 1.00 97.12 126 ARG A C 1
ATOM 1043 O O . ARG A 1 126 ? -9.303 -8.803 -7.770 1.00 97.12 126 ARG A O 1
ATOM 1050 N N . ARG A 1 127 ? -8.704 -10.833 -7.006 1.00 97.94 127 ARG A N 1
ATOM 1051 C CA . ARG A 1 127 ? -9.404 -10.715 -5.723 1.00 97.94 127 ARG A CA 1
ATOM 1052 C C . ARG A 1 127 ? -8.849 -9.554 -4.898 1.00 97.94 127 ARG A C 1
ATOM 1054 O O . ARG A 1 127 ? -9.624 -8.695 -4.482 1.00 97.94 127 ARG A O 1
ATOM 1061 N N . LEU A 1 128 ? -7.529 -9.503 -4.708 1.00 98.00 128 LEU A N 1
ATOM 1062 C CA . LEU A 1 128 ? -6.874 -8.424 -3.966 1.00 98.00 128 LEU A CA 1
ATOM 1063 C C . LEU A 1 128 ? -7.105 -7.064 -4.640 1.00 98.00 128 LEU A C 1
ATOM 1065 O O . LEU A 1 128 ? -7.368 -6.075 -3.958 1.00 98.00 128 LEU A O 1
ATOM 1069 N N . TYR A 1 129 ? -7.095 -7.016 -5.977 1.00 98.00 129 TYR A N 1
ATOM 1070 C CA . TYR A 1 129 ? -7.434 -5.800 -6.717 1.00 98.00 129 TYR A CA 1
ATOM 1071 C C . TYR A 1 129 ? -8.866 -5.307 -6.435 1.00 98.00 129 TYR A C 1
ATOM 1073 O O . TYR A 1 129 ? -9.090 -4.120 -6.186 1.00 98.00 129 TYR A O 1
ATOM 1081 N N . ASP A 1 130 ? -9.855 -6.200 -6.455 1.00 97.56 130 ASP A N 1
ATOM 1082 C CA . ASP A 1 130 ? -11.251 -5.831 -6.207 1.00 97.56 130 ASP A CA 1
ATOM 1083 C C . ASP A 1 130 ? -11.495 -5.442 -4.732 1.00 97.56 130 ASP A C 1
ATOM 1085 O O . ASP A 1 130 ? -12.343 -4.592 -4.437 1.00 97.56 130 ASP A O 1
ATOM 1089 N N . GLU A 1 131 ? -10.740 -6.019 -3.793 1.00 97.75 131 GLU A N 1
ATOM 1090 C CA . GLU A 1 131 ? -10.708 -5.610 -2.383 1.00 97.75 131 GLU A CA 1
ATOM 1091 C C . GLU A 1 131 ? -10.109 -4.202 -2.218 1.00 97.75 131 GLU A C 1
ATOM 1093 O O . GLU A 1 131 ? -10.801 -3.306 -1.723 1.00 97.75 131 GLU A O 1
ATOM 1098 N N . VAL A 1 132 ? -8.894 -3.950 -2.725 1.00 97.38 132 VAL A N 1
ATOM 1099 C CA . VAL A 1 132 ? -8.235 -2.637 -2.600 1.00 97.38 132 VAL A CA 1
ATOM 1100 C C . VAL A 1 132 ? -9.015 -1.538 -3.318 1.00 97.38 132 VAL A C 1
ATOM 1102 O O . VAL A 1 132 ? -9.124 -0.418 -2.824 1.00 97.38 132 VAL A O 1
ATOM 1105 N N . ARG A 1 133 ? -9.640 -1.841 -4.461 1.00 96.56 133 ARG A N 1
ATOM 1106 C CA . ARG A 1 133 ? -10.464 -0.873 -5.192 1.00 96.56 133 ARG A CA 1
ATOM 1107 C C . ARG A 1 133 ? -11.666 -0.412 -4.373 1.00 96.56 133 ARG A C 1
ATOM 1109 O O . ARG A 1 133 ? -11.969 0.783 -4.369 1.00 96.56 133 ARG A O 1
ATOM 1116 N N . ARG A 1 134 ? -12.358 -1.340 -3.702 1.00 96.94 134 ARG A N 1
ATOM 1117 C CA . ARG A 1 134 ? -13.473 -1.011 -2.800 1.00 96.94 134 ARG A CA 1
ATOM 1118 C C . ARG A 1 134 ? -12.968 -0.238 -1.590 1.00 96.94 134 ARG A C 1
ATOM 1120 O O . ARG A 1 134 ? -13.500 0.828 -1.303 1.00 96.94 134 ARG A O 1
ATOM 1127 N N . PHE A 1 135 ? -11.879 -0.693 -0.975 1.00 97.25 135 PHE A N 1
ATOM 1128 C CA . PHE A 1 135 ? -11.248 -0.001 0.146 1.00 97.25 135 PHE A CA 1
ATOM 1129 C C . PHE A 1 135 ? -10.886 1.454 -0.183 1.00 97.25 135 PHE A C 1
ATOM 1131 O O . PHE A 1 135 ? -11.222 2.363 0.574 1.00 97.25 135 PHE A O 1
ATOM 1138 N N . TYR A 1 136 ? -10.253 1.702 -1.334 1.00 95.25 136 TYR A N 1
ATOM 1139 C CA . TYR A 1 136 ? -9.858 3.053 -1.734 1.00 95.25 136 TYR A CA 1
ATOM 1140 C C . TYR A 1 136 ? -11.062 3.979 -1.925 1.00 95.25 136 TYR A C 1
ATOM 1142 O O . TYR A 1 136 ? -11.002 5.156 -1.571 1.00 95.25 136 TYR A O 1
ATOM 1150 N N . ARG A 1 137 ? -12.156 3.448 -2.478 1.00 93.88 137 ARG A N 1
ATOM 1151 C CA . ARG A 1 137 ? -13.395 4.194 -2.708 1.00 93.88 137 ARG A CA 1
ATOM 1152 C C . ARG A 1 137 ? -14.140 4.484 -1.403 1.00 93.88 137 ARG A C 1
ATOM 1154 O O . ARG A 1 137 ? -14.551 5.623 -1.200 1.00 93.88 137 ARG A O 1
ATOM 1161 N N . ASP A 1 138 ? -14.293 3.469 -0.557 1.00 95.38 138 ASP A N 1
ATOM 1162 C CA . ASP A 1 138 ? -15.270 3.465 0.537 1.00 95.38 138 ASP A CA 1
ATOM 1163 C C . ASP A 1 138 ? -14.646 3.810 1.898 1.00 95.38 138 ASP A C 1
ATOM 1165 O O . ASP A 1 138 ? -15.317 4.391 2.744 1.00 95.38 138 ASP A O 1
ATOM 1169 N N . VAL A 1 139 ? -13.361 3.499 2.106 1.00 96.12 139 VAL A N 1
ATOM 1170 C CA . VAL A 1 139 ? -12.670 3.6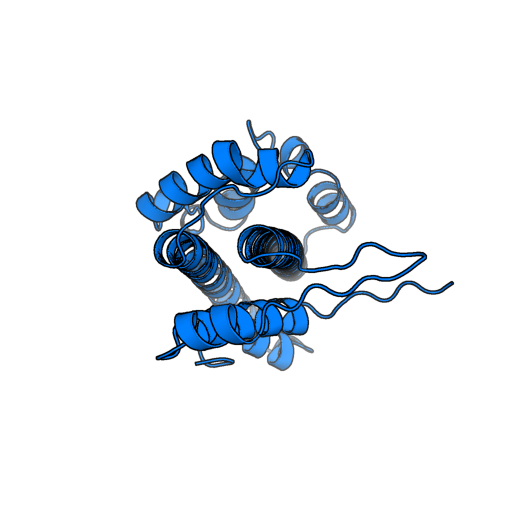76 3.395 1.00 96.12 139 VAL A CA 1
ATOM 1171 C C . VAL A 1 139 ? -11.587 4.743 3.297 1.00 96.12 139 VAL A C 1
ATOM 1173 O O . VAL A 1 139 ? -11.690 5.776 3.955 1.00 96.12 139 VAL A O 1
ATOM 1176 N N . ARG A 1 140 ? -10.576 4.549 2.436 1.00 95.38 140 ARG A N 1
ATOM 1177 C CA . ARG A 1 140 ? -9.421 5.461 2.323 1.00 95.38 140 ARG A CA 1
ATOM 1178 C C . ARG A 1 140 ? -9.870 6.898 2.099 1.00 95.38 140 ARG A C 1
ATOM 1180 O O . ARG A 1 140 ? -9.492 7.775 2.862 1.00 95.38 140 ARG A O 1
ATOM 1187 N N . ASN A 1 141 ? -10.697 7.149 1.084 1.00 92.50 141 ASN A N 1
ATOM 1188 C CA . ASN A 1 141 ? -11.147 8.510 0.788 1.00 92.50 141 ASN A CA 1
ATOM 1189 C C . ASN A 1 141 ? -11.836 9.164 1.992 1.00 92.50 141 ASN A C 1
ATOM 1191 O O . ASN A 1 141 ? -11.512 10.298 2.317 1.00 92.50 141 ASN A O 1
ATOM 1195 N N . GLN A 1 142 ? -12.713 8.445 2.697 1.00 94.88 142 GLN A N 1
ATOM 1196 C CA . GLN A 1 142 ? -13.396 8.978 3.880 1.00 94.88 142 GLN A CA 1
ATOM 1197 C C . GLN A 1 142 ? -12.395 9.351 4.984 1.00 94.88 142 GLN A C 1
ATOM 1199 O O . GLN A 1 142 ? -12.440 10.461 5.512 1.00 94.88 142 GLN A O 1
ATOM 1204 N N . LEU A 1 143 ? -11.431 8.470 5.277 1.00 94.06 143 LEU A N 1
ATOM 1205 C CA . LEU A 1 143 ? -10.398 8.718 6.292 1.00 94.06 143 LEU A CA 1
ATOM 1206 C C . LEU A 1 143 ? -9.529 9.944 5.975 1.00 94.06 143 LEU A C 1
ATOM 1208 O O . LEU A 1 143 ? -9.118 10.652 6.891 1.00 94.06 143 LEU A O 1
ATOM 1212 N N . PHE A 1 144 ? -9.263 10.219 4.696 1.00 91.25 144 PHE A N 1
ATOM 1213 C CA . PHE A 1 144 ? -8.518 11.410 4.258 1.00 91.25 144 PHE A CA 1
ATOM 1214 C C . PHE A 1 144 ? -9.400 12.650 4.034 1.00 91.25 144 PHE A C 1
ATOM 1216 O O . PHE A 1 144 ? -8.879 13.725 3.746 1.00 91.25 144 PHE A O 1
ATOM 1223 N N . HIS A 1 145 ? -10.715 12.530 4.225 1.00 92.31 145 HIS A N 1
ATOM 1224 C CA . HIS A 1 145 ? -11.670 13.641 4.261 1.00 92.31 145 HIS A CA 1
ATOM 1225 C C 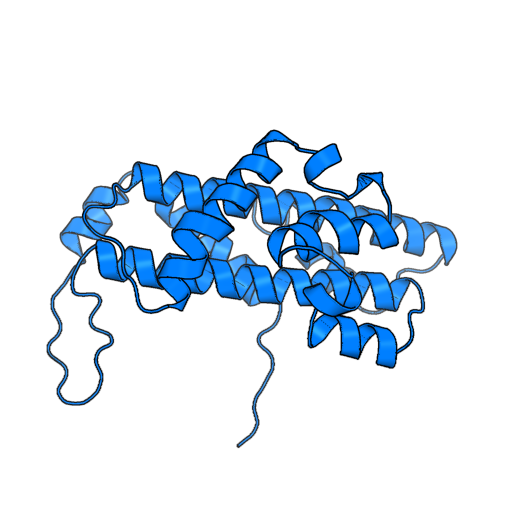. HIS A 1 145 ? -12.166 13.948 5.684 1.00 92.31 145 HIS A C 1
ATOM 1227 O O . HIS A 1 145 ? -13.195 14.594 5.864 1.00 92.31 145 HIS A O 1
ATOM 1233 N N . GLY A 1 146 ? -11.417 13.516 6.704 1.00 90.44 146 GLY A N 1
ATOM 1234 C CA . GLY A 1 146 ? -11.692 13.834 8.107 1.00 90.44 146 GLY A CA 1
ATOM 1235 C C . GLY A 1 146 ? -12.721 12.923 8.774 1.00 90.44 146 GLY A C 1
ATOM 1236 O O . GLY A 1 146 ? -13.158 13.216 9.885 1.00 90.44 146 GLY A O 1
ATOM 1237 N N . CYS A 1 147 ? -13.115 11.819 8.134 1.00 93.50 147 CYS A N 1
ATOM 1238 C CA . CYS A 1 147 ? -13.922 10.801 8.794 1.00 93.50 147 CYS A CA 1
ATOM 1239 C C . CYS A 1 147 ? -13.056 9.913 9.696 1.00 93.50 147 CYS A C 1
ATOM 1241 O O . CYS A 1 147 ? -11.874 9.689 9.440 1.00 93.50 147 CYS A O 1
ATOM 1243 N N . GLN A 1 148 ? -13.685 9.350 10.723 1.00 93.25 148 GLN A N 1
ATOM 1244 C CA . GLN A 1 148 ? -13.105 8.333 11.594 1.00 93.25 148 GLN A CA 1
ATOM 1245 C C . GLN A 1 148 ? -13.998 7.096 11.607 1.00 93.25 148 GLN A C 1
ATOM 1247 O O . GLN A 1 148 ? -15.191 7.179 11.291 1.00 93.25 148 GLN A O 1
ATOM 1252 N N . PHE A 1 149 ? -13.438 5.955 11.998 1.00 92.69 149 PHE A N 1
ATOM 1253 C CA . PHE A 1 149 ? -14.243 4.762 12.208 1.00 92.69 149 PHE A CA 1
ATOM 1254 C C . PHE A 1 149 ? -15.289 4.963 13.307 1.00 92.69 149 PHE A C 1
ATOM 1256 O O . PHE A 1 149 ? -15.132 5.764 14.228 1.00 92.69 149 PHE A O 1
ATOM 1263 N N . ARG A 1 150 ? -16.373 4.195 13.209 1.00 92.38 150 ARG A N 1
ATOM 1264 C CA . ARG A 1 150 ? -17.416 4.113 14.228 1.00 92.38 150 ARG A CA 1
ATOM 1265 C C . ARG A 1 150 ? -17.799 2.649 14.383 1.00 92.38 150 ARG A C 1
ATOM 1267 O O . ARG A 1 150 ? -18.272 2.077 13.408 1.00 92.38 150 ARG A O 1
ATOM 1274 N N . LYS A 1 151 ? -17.642 2.077 15.585 1.00 90.06 151 LYS A N 1
ATOM 1275 C CA . LYS A 1 151 ? -17.974 0.668 15.875 1.00 90.06 151 LYS A CA 1
ATOM 1276 C C . LYS A 1 151 ? -17.251 -0.333 14.962 1.00 90.06 151 LYS A C 1
ATOM 1278 O O . LYS A 1 151 ? -17.860 -1.288 14.498 1.00 90.06 151 LYS A O 1
ATOM 1283 N N . ILE A 1 152 ? -15.979 -0.079 14.655 1.00 92.19 152 ILE A N 1
ATOM 1284 C CA . ILE A 1 152 ? -15.176 -1.027 13.878 1.00 92.19 152 ILE A CA 1
ATOM 1285 C C . ILE A 1 152 ? -14.777 -2.208 14.761 1.00 92.19 152 ILE A C 1
ATOM 1287 O O . ILE A 1 152 ? -14.232 -2.031 15.860 1.00 92.19 152 ILE A O 1
ATOM 1291 N N . GLU A 1 153 ? -15.006 -3.417 14.263 1.00 91.88 153 GLU A N 1
ATOM 1292 C CA . GLU A 1 153 ? -14.549 -4.613 14.950 1.00 91.88 153 GLU A CA 1
ATOM 1293 C C . GLU A 1 153 ? -13.084 -4.911 14.652 1.00 91.88 153 GLU A C 1
ATOM 1295 O O . GLU A 1 153 ? -12.545 -4.593 13.591 1.00 91.88 153 GLU A O 1
ATOM 1300 N N . ILE A 1 154 ? -12.400 -5.540 15.608 1.00 90.56 154 ILE A N 1
ATOM 1301 C CA . ILE A 1 154 ? -10.973 -5.833 15.440 1.00 90.56 154 ILE A CA 1
ATOM 1302 C C . ILE A 1 154 ? -10.733 -6.803 14.281 1.00 90.56 154 ILE A C 1
ATOM 1304 O O . ILE A 1 154 ? -9.749 -6.654 13.565 1.00 90.56 154 ILE A O 1
ATOM 1308 N N . GLY A 1 155 ? -11.650 -7.745 14.042 1.00 93.12 155 GLY A N 1
ATOM 1309 C CA . GLY A 1 155 ? -11.588 -8.639 12.887 1.00 93.12 155 GLY A CA 1
ATOM 1310 C C . GLY A 1 155 ? -11.647 -7.879 11.559 1.00 93.12 155 GLY A C 1
ATOM 1311 O O . GLY A 1 155 ? -10.862 -8.155 10.656 1.00 93.12 155 GLY A O 1
ATOM 1312 N N . GLU A 1 156 ? -12.508 -6.863 11.457 1.00 93.88 156 GLU A N 1
ATOM 1313 C CA . GLU A 1 156 ? -12.575 -5.998 10.272 1.00 93.88 156 GLU A CA 1
ATOM 1314 C C . GLU A 1 156 ? -11.282 -5.202 10.092 1.00 93.88 156 GLU A C 1
ATOM 1316 O O . GLU A 1 156 ? -10.760 -5.095 8.982 1.00 93.88 156 GLU A O 1
ATOM 1321 N N . PHE A 1 157 ? -10.720 -4.699 11.191 1.00 94.94 157 PHE A N 1
ATOM 1322 C CA . PHE A 1 157 ? -9.443 -3.999 11.163 1.00 94.94 157 PHE A CA 1
ATOM 1323 C C . PHE A 1 157 ? -8.288 -4.903 10.709 1.00 94.94 157 PHE A C 1
ATOM 1325 O O . PHE A 1 157 ? -7.495 -4.508 9.851 1.00 94.94 157 PHE A O 1
ATOM 1332 N N . LYS A 1 158 ? -8.222 -6.143 11.216 1.00 95.00 158 LYS A N 1
ATOM 1333 C CA . LYS A 1 158 ? -7.241 -7.147 10.778 1.00 95.00 158 LYS A CA 1
ATOM 1334 C C . LYS A 1 158 ? -7.352 -7.414 9.279 1.00 95.00 158 LYS A C 1
ATOM 1336 O O . LYS A 1 158 ? -6.322 -7.463 8.617 1.00 95.00 158 LYS A O 1
ATOM 1341 N N . ASN A 1 159 ? -8.565 -7.469 8.722 1.00 96.25 159 ASN A N 1
ATOM 1342 C CA . ASN A 1 159 ? -8.754 -7.643 7.278 1.00 96.25 159 ASN A CA 1
ATOM 1343 C C . ASN A 1 159 ? -8.102 -6.515 6.460 1.00 96.25 159 ASN A C 1
ATOM 1345 O O . ASN A 1 159 ? -7.519 -6.790 5.409 1.00 96.25 159 ASN A O 1
ATOM 1349 N N . PHE A 1 160 ? -8.134 -5.261 6.934 1.00 97.38 160 PHE A N 1
ATOM 1350 C CA . PHE A 1 160 ? -7.398 -4.175 6.275 1.00 97.38 160 PHE A CA 1
ATOM 1351 C C . PHE A 1 160 ? -5.887 -4.405 6.324 1.00 97.38 160 PHE A C 1
ATOM 1353 O O . PHE A 1 160 ? -5.214 -4.231 5.309 1.00 97.38 160 PHE A O 1
ATOM 1360 N N . LEU A 1 161 ? -5.354 -4.838 7.46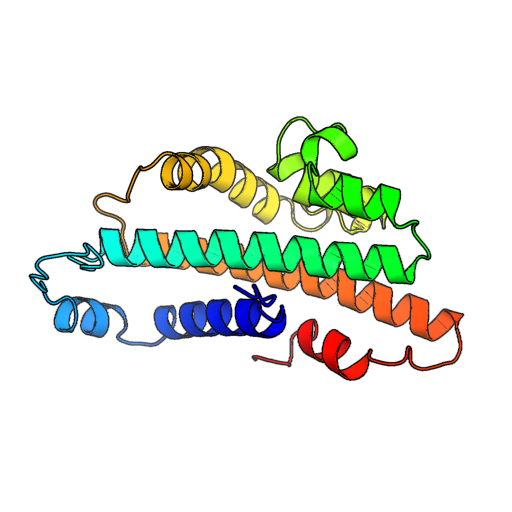9 1.00 96.50 161 LEU A N 1
ATOM 1361 C CA . LEU A 1 161 ? -3.930 -5.149 7.598 1.00 96.50 161 LEU A CA 1
ATOM 1362 C C . LEU A 1 161 ? -3.519 -6.326 6.701 1.00 96.50 161 LEU A C 1
ATOM 1364 O O . LEU A 1 161 ? -2.492 -6.246 6.036 1.00 96.50 161 LEU A O 1
ATOM 1368 N N . THR A 1 162 ? -4.331 -7.381 6.605 1.00 97.19 162 THR A N 1
ATOM 1369 C CA . THR A 1 162 ? -4.103 -8.516 5.694 1.00 97.19 162 THR A CA 1
ATOM 1370 C C . THR A 1 162 ? -4.122 -8.090 4.231 1.00 97.19 162 THR A C 1
ATOM 1372 O O . THR A 1 162 ? -3.242 -8.490 3.469 1.00 97.19 162 THR A O 1
ATOM 1375 N N . MET A 1 163 ? -5.066 -7.233 3.838 1.00 98.06 163 MET A N 1
ATOM 1376 C CA . MET A 1 163 ? -5.095 -6.659 2.492 1.00 98.06 163 MET A CA 1
ATOM 1377 C C . MET A 1 163 ? -3.802 -5.879 2.207 1.00 98.06 163 MET A C 1
ATOM 1379 O O . MET A 1 163 ? -3.173 -6.102 1.174 1.00 98.06 163 MET A O 1
ATOM 1383 N N . TYR A 1 164 ? -3.362 -5.014 3.127 1.00 97.62 164 TYR A N 1
ATOM 1384 C CA . TYR A 1 164 ? -2.106 -4.274 2.971 1.00 97.62 164 TYR A CA 1
ATOM 1385 C C . TYR A 1 164 ? -0.882 -5.185 2.935 1.00 97.62 164 TYR A C 1
ATOM 1387 O O . TYR A 1 164 ? 0.004 -4.950 2.117 1.00 97.62 164 TYR A O 1
ATOM 1395 N N . LYS A 1 165 ? -0.848 -6.261 3.728 1.00 96.31 165 LYS A N 1
ATOM 1396 C CA . LYS A 1 165 ? 0.219 -7.263 3.635 1.00 96.31 165 LYS A CA 1
ATOM 1397 C C . LYS A 1 165 ? 0.271 -7.854 2.228 1.00 96.31 165 LYS A C 1
ATOM 1399 O O . LYS A 1 165 ? 1.344 -7.907 1.641 1.00 96.31 165 LYS A O 1
ATOM 1404 N N . GLY A 1 166 ? -0.880 -8.215 1.660 1.00 96.69 166 GLY A N 1
ATOM 1405 C CA . GLY A 1 166 ? -0.965 -8.690 0.279 1.00 96.69 166 GLY A CA 1
ATOM 1406 C C . GLY A 1 166 ? -0.442 -7.673 -0.741 1.00 96.69 166 GLY A C 1
ATOM 1407 O O . GLY A 1 166 ? 0.206 -8.061 -1.709 1.00 96.69 166 GLY A O 1
ATOM 1408 N N . LEU A 1 167 ? -0.672 -6.373 -0.521 1.00 97.00 167 LEU A N 1
ATOM 1409 C CA . LEU A 1 167 ? -0.122 -5.313 -1.373 1.00 97.00 167 LEU A CA 1
ATOM 1410 C C . LEU A 1 167 ? 1.399 -5.172 -1.227 1.00 97.00 167 LEU A C 1
ATOM 1412 O O . LEU A 1 167 ? 2.078 -4.981 -2.234 1.00 97.00 167 LEU A O 1
ATOM 1416 N N . TYR A 1 168 ? 1.937 -5.272 -0.007 1.00 94.88 168 TYR A N 1
ATOM 1417 C CA . TYR A 1 168 ? 3.384 -5.301 0.221 1.00 94.88 168 TYR A CA 1
ATOM 1418 C C . TYR A 1 168 ? 4.021 -6.520 -0.443 1.00 94.88 168 TYR A C 1
ATOM 1420 O O . TYR A 1 168 ? 4.992 -6.355 -1.172 1.00 94.88 168 TYR A O 1
ATOM 1428 N N . ASP A 1 169 ? 3.458 -7.715 -0.244 1.00 93.69 169 ASP A N 1
ATOM 1429 C CA . ASP A 1 169 ? 3.959 -8.953 -0.846 1.00 93.69 169 ASP A CA 1
ATOM 1430 C C . ASP A 1 169 ? 3.961 -8.847 -2.379 1.00 93.69 169 ASP A C 1
ATOM 1432 O O . ASP A 1 169 ? 4.982 -9.114 -3.007 1.00 93.69 169 ASP A O 1
ATOM 1436 N N . TRP A 1 170 ? 2.854 -8.382 -2.974 1.00 95.88 170 TRP A N 1
ATOM 1437 C CA . TRP A 1 170 ? 2.749 -8.152 -4.419 1.00 95.88 170 TRP A CA 1
ATOM 1438 C C . TRP A 1 170 ? 3.817 -7.183 -4.930 1.00 95.88 170 TRP A C 1
ATOM 1440 O O . TRP A 1 170 ? 4.474 -7.477 -5.924 1.00 95.88 170 TRP A O 1
ATOM 1450 N N . LEU A 1 171 ? 3.987 -6.036 -4.268 1.00 94.50 171 LEU A N 1
ATOM 1451 C CA . LEU A 1 171 ? 4.958 -5.020 -4.667 1.00 94.50 171 LEU A CA 1
ATOM 1452 C C . LEU A 1 171 ? 6.394 -5.544 -4.569 1.00 94.50 171 LEU A C 1
ATOM 1454 O O . LEU A 1 171 ? 7.169 -5.407 -5.511 1.00 94.50 171 LEU A O 1
ATOM 1458 N N . CYS A 1 172 ? 6.732 -6.157 -3.438 1.00 91.06 172 CYS A N 1
ATOM 1459 C CA . CYS A 1 172 ? 8.044 -6.739 -3.201 1.00 91.06 172 CYS A CA 1
ATOM 1460 C C . CYS A 1 172 ? 8.380 -7.823 -4.230 1.00 91.06 172 CYS A C 1
ATOM 1462 O O . CYS A 1 172 ? 9.500 -7.838 -4.730 1.00 91.06 172 CYS A O 1
ATOM 1464 N N . ASP A 1 173 ? 7.415 -8.675 -4.592 1.00 90.44 173 ASP A N 1
ATOM 1465 C CA . ASP A 1 173 ? 7.626 -9.755 -5.558 1.00 90.44 173 ASP A CA 1
ATOM 1466 C C . ASP A 1 173 ? 8.130 -9.239 -6.902 1.00 90.44 173 ASP A C 1
ATOM 1468 O O . ASP A 1 173 ? 9.167 -9.685 -7.393 1.00 90.44 173 ASP A O 1
ATOM 1472 N N . TRP A 1 174 ? 7.433 -8.277 -7.507 1.00 88.62 174 TRP A N 1
ATOM 1473 C CA . TRP A 1 174 ? 7.849 -7.814 -8.827 1.00 88.62 174 TRP A CA 1
ATOM 1474 C C . TRP A 1 174 ? 9.048 -6.864 -8.785 1.00 88.62 174 TRP A C 1
ATOM 1476 O O . TRP A 1 174 ? 9.838 -6.851 -9.726 1.00 88.62 174 TRP A O 1
ATOM 1486 N N . VAL A 1 175 ? 9.252 -6.118 -7.694 1.00 88.69 175 VAL A N 1
ATOM 1487 C CA . VAL A 1 175 ? 10.479 -5.325 -7.509 1.00 88.69 175 VAL A CA 1
ATOM 1488 C C . VAL A 1 175 ? 11.697 -6.247 -7.415 1.00 88.69 175 VAL A C 1
ATOM 1490 O O . VAL A 1 175 ? 12.709 -6.005 -8.071 1.00 88.69 175 VAL A O 1
ATOM 1493 N N . GLN A 1 176 ? 11.585 -7.344 -6.663 1.00 86.12 176 GLN A N 1
ATOM 1494 C CA . GLN A 1 176 ? 12.630 -8.358 -6.544 1.00 86.12 176 GLN A CA 1
ATOM 1495 C C . GLN A 1 176 ? 12.958 -9.002 -7.902 1.00 86.12 176 GLN A C 1
ATOM 1497 O O . GLN A 1 176 ? 14.134 -9.141 -8.245 1.00 86.12 176 GLN A O 1
ATOM 1502 N N . LEU A 1 177 ? 11.940 -9.320 -8.712 1.00 86.38 177 LEU A N 1
ATOM 1503 C CA . LEU A 1 177 ? 12.136 -9.832 -10.075 1.00 86.38 177 LEU A CA 1
ATOM 1504 C C . LEU A 1 177 ? 12.921 -8.853 -10.959 1.00 86.38 177 LEU A C 1
ATOM 1506 O O . LEU A 1 177 ? 13.820 -9.266 -11.690 1.00 86.38 177 LEU A O 1
ATOM 1510 N N . GLU A 1 178 ? 12.635 -7.554 -10.878 1.00 87.38 178 GLU A N 1
ATOM 1511 C CA . GLU A 1 178 ? 13.365 -6.540 -11.648 1.00 87.38 178 GLU A CA 1
ATOM 1512 C C . GLU A 1 178 ? 14.834 -6.435 -11.227 1.00 87.38 178 GLU A C 1
ATOM 1514 O O . GLU A 1 178 ? 15.718 -6.356 -12.084 1.00 87.38 178 GLU A O 1
ATOM 1519 N N . TYR A 1 179 ? 15.123 -6.527 -9.928 1.00 82.75 179 TYR A N 1
ATOM 1520 C CA . TYR A 1 179 ? 16.501 -6.610 -9.440 1.00 82.75 179 TYR A CA 1
ATOM 1521 C C . TYR A 1 179 ? 17.253 -7.813 -10.003 1.00 82.75 179 TYR A C 1
ATOM 1523 O O . TYR A 1 179 ? 18.415 -7.688 -10.398 1.00 82.75 179 TYR A O 1
ATOM 1531 N N . GLU A 1 180 ? 16.600 -8.968 -10.086 1.00 83.38 180 GLU A N 1
ATOM 1532 C CA . GLU A 1 180 ? 17.197 -10.177 -10.650 1.00 83.38 180 GLU A CA 1
ATOM 1533 C C . GLU A 1 180 ? 17.442 -10.065 -12.157 1.00 83.38 180 GLU A C 1
ATOM 1535 O O . GLU A 1 180 ? 18.486 -10.507 -12.642 1.00 83.38 180 GLU A O 1
ATOM 1540 N N . VAL A 1 181 ? 16.515 -9.456 -12.900 1.00 85.44 181 VAL A N 1
ATOM 1541 C CA . VAL A 1 181 ? 16.668 -9.214 -14.342 1.00 85.44 181 VAL A CA 1
ATOM 1542 C C . VAL A 1 181 ? 17.835 -8.267 -14.611 1.00 85.44 181 VAL A C 1
ATOM 1544 O O . VAL A 1 181 ? 18.684 -8.565 -15.453 1.00 85.44 181 VAL A O 1
ATOM 1547 N N . VAL A 1 182 ? 17.924 -7.152 -13.882 1.00 80.88 182 VAL A N 1
ATOM 1548 C CA . VAL A 1 182 ? 19.013 -6.186 -14.076 1.00 80.88 182 VAL A CA 1
ATOM 1549 C C . VAL A 1 182 ? 20.360 -6.800 -13.698 1.00 80.88 182 VAL A C 1
ATOM 1551 O O . VAL A 1 182 ? 21.300 -6.685 -14.480 1.00 80.88 182 VAL A O 1
ATOM 1554 N N . ALA A 1 183 ? 20.449 -7.527 -12.579 1.00 78.81 183 ALA A N 1
ATOM 1555 C CA . ALA A 1 183 ? 21.684 -8.202 -12.170 1.00 78.81 183 ALA A CA 1
ATOM 1556 C C . ALA A 1 183 ? 22.181 -9.225 -13.211 1.00 78.81 183 ALA A C 1
ATOM 1558 O O . ALA A 1 183 ? 23.383 -9.314 -13.463 1.00 78.81 183 ALA A O 1
ATOM 1559 N N . LYS A 1 184 ? 21.267 -9.972 -13.851 1.00 81.75 184 LYS A N 1
ATOM 1560 C CA .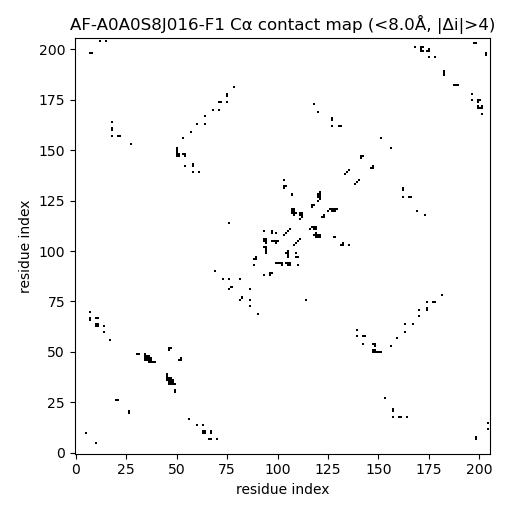 LYS A 1 184 ? 21.607 -10.902 -14.943 1.00 81.75 184 LYS A CA 1
ATOM 1561 C C . LYS A 1 184 ? 22.140 -10.175 -16.179 1.00 81.75 184 LYS A C 1
ATOM 1563 O O . LYS A 1 184 ? 23.073 -10.663 -16.807 1.00 81.75 184 LYS A O 1
ATOM 1568 N N . ASN A 1 185 ? 21.568 -9.020 -16.515 1.00 81.50 185 ASN A N 1
ATOM 1569 C CA . ASN A 1 185 ? 21.911 -8.283 -17.731 1.00 81.50 185 ASN A CA 1
ATOM 1570 C C . ASN A 1 185 ? 23.209 -7.469 -17.612 1.00 81.50 185 ASN A C 1
ATOM 1572 O O . ASN A 1 185 ? 23.894 -7.276 -18.612 1.00 81.50 185 ASN A O 1
ATOM 1576 N N . THR A 1 186 ? 23.556 -6.981 -16.418 1.00 76.31 186 THR A N 1
ATOM 1577 C CA . THR A 1 186 ? 24.745 -6.133 -16.208 1.00 76.31 186 THR A CA 1
ATOM 1578 C C . THR A 1 186 ? 25.991 -6.913 -15.789 1.00 76.31 186 THR A C 1
ATOM 1580 O O . THR A 1 186 ? 27.084 -6.349 -15.777 1.00 76.31 186 THR A O 1
ATOM 1583 N N . GLY A 1 187 ? 25.854 -8.192 -15.417 1.00 66.56 187 GLY A N 1
ATOM 1584 C CA . GLY A 1 187 ? 26.966 -9.034 -14.962 1.00 66.56 187 GLY A CA 1
ATOM 1585 C C . GLY A 1 187 ? 27.654 -8.541 -13.680 1.00 66.56 187 GLY A C 1
ATOM 1586 O O . GLY A 1 187 ? 28.721 -9.039 -13.336 1.00 66.56 187 GLY A O 1
ATOM 1587 N N . SER A 1 188 ? 27.073 -7.559 -12.983 1.00 54.59 188 SER A N 1
ATOM 1588 C CA . SER A 1 188 ? 27.618 -6.950 -11.765 1.00 54.59 188 SER A CA 1
ATOM 1589 C C . SER A 1 188 ? 26.517 -6.763 -10.717 1.00 54.59 188 SER A C 1
ATOM 1591 O O . SER A 1 188 ? 25.394 -6.395 -11.075 1.00 54.59 188 SER A O 1
ATOM 1593 N N . PRO A 1 189 ? 26.812 -6.952 -9.417 1.00 55.91 189 PRO A N 1
ATOM 1594 C CA . PRO A 1 189 ? 25.909 -6.513 -8.364 1.00 55.91 189 PRO A CA 1
ATOM 1595 C C . PRO A 1 189 ? 25.752 -4.991 -8.465 1.00 55.91 189 PRO A C 1
ATOM 1597 O O . PRO A 1 189 ? 26.734 -4.251 -8.441 1.00 55.91 189 PRO A O 1
ATOM 1600 N N . ILE A 1 190 ? 24.515 -4.522 -8.637 1.00 55.09 190 ILE A N 1
ATOM 1601 C CA . ILE A 1 190 ? 24.205 -3.087 -8.676 1.00 55.09 190 ILE A CA 1
ATOM 1602 C C . ILE A 1 190 ? 24.725 -2.459 -7.356 1.00 55.09 190 ILE A C 1
ATOM 1604 O O . ILE A 1 190 ? 24.411 -2.972 -6.282 1.00 55.09 190 ILE A O 1
ATOM 1608 N N . PRO A 1 191 ? 25.551 -1.400 -7.370 1.00 42.69 191 PRO A N 1
ATOM 1609 C CA . PRO A 1 191 ? 26.063 -0.799 -6.134 1.00 42.69 191 PRO A CA 1
ATOM 1610 C C . PRO A 1 191 ? 24.921 -0.218 -5.279 1.00 42.69 191 PRO A C 1
ATOM 1612 O O . PRO A 1 191 ? 24.069 0.492 -5.804 1.00 42.69 191 PRO A O 1
ATOM 1615 N N . GLY A 1 192 ? 24.885 -0.517 -3.972 1.00 51.94 192 GLY A N 1
ATOM 1616 C CA . GLY A 1 192 ? 23.797 -0.104 -3.058 1.00 51.94 192 GLY A C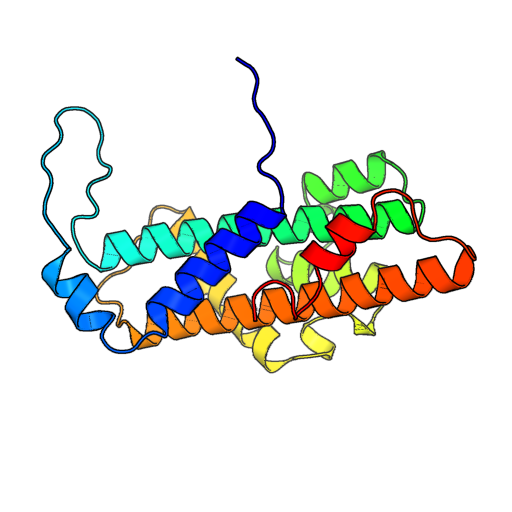A 1
ATOM 1617 C C . GLY A 1 192 ? 22.587 -1.055 -3.006 1.00 51.94 192 GLY A C 1
ATOM 1618 O O . GLY A 1 192 ? 21.656 -0.839 -2.231 1.00 51.94 192 GLY A O 1
ATOM 1619 N N . ASN A 1 193 ? 22.625 -2.136 -3.788 1.00 55.50 193 ASN A N 1
ATOM 1620 C CA . ASN A 1 193 ? 21.521 -3.073 -3.993 1.00 55.50 193 ASN A CA 1
ATOM 1621 C C . ASN A 1 193 ? 21.294 -4.050 -2.836 1.00 55.50 193 ASN A C 1
ATOM 1623 O O . ASN A 1 193 ? 20.171 -4.478 -2.642 1.00 55.50 193 ASN A O 1
ATOM 1627 N N . ASP A 1 194 ? 22.288 -4.375 -2.008 1.00 60.25 194 ASP A N 1
ATOM 1628 C CA . ASP A 1 194 ? 22.074 -5.347 -0.920 1.00 60.25 194 ASP A CA 1
ATOM 1629 C C . ASP A 1 194 ? 21.067 -4.840 0.129 1.00 60.25 194 ASP A C 1
ATOM 1631 O O . ASP A 1 194 ? 20.221 -5.593 0.620 1.00 60.25 194 ASP A O 1
ATOM 1635 N N . ILE A 1 195 ? 21.087 -3.533 0.415 1.00 60.81 195 ILE A N 1
ATOM 1636 C CA . ILE A 1 195 ? 20.110 -2.901 1.307 1.00 60.81 195 ILE A CA 1
ATOM 1637 C C . ILE A 1 195 ? 18.735 -2.875 0.634 1.00 60.81 195 ILE A C 1
ATOM 1639 O O . ILE A 1 195 ? 17.766 -3.297 1.242 1.00 60.81 195 ILE A O 1
ATOM 1643 N N . MET A 1 196 ? 18.618 -2.468 -0.629 1.00 61.72 196 MET A N 1
ATOM 1644 C CA . MET A 1 196 ? 17.306 -2.428 -1.292 1.00 61.72 196 MET A CA 1
ATOM 1645 C C . MET A 1 196 ? 16.728 -3.830 -1.543 1.00 61.72 196 MET A C 1
ATOM 1647 O O . MET A 1 196 ? 15.565 -4.084 -1.247 1.00 61.72 196 MET A O 1
ATOM 1651 N N . LYS A 1 197 ? 17.550 -4.789 -1.961 1.00 61.72 197 LYS A N 1
ATOM 1652 C CA . LYS A 1 197 ? 17.185 -6.202 -2.093 1.00 61.72 197 LYS A CA 1
ATOM 1653 C C . LYS A 1 197 ? 16.728 -6.796 -0.762 1.00 61.72 197 LYS A C 1
ATOM 1655 O O . LYS A 1 197 ? 15.741 -7.522 -0.729 1.00 61.72 197 LYS A O 1
ATOM 1660 N N . SER A 1 198 ? 17.381 -6.460 0.353 1.00 66.06 198 SER A N 1
ATOM 1661 C CA . SER A 1 198 ? 16.885 -6.856 1.679 1.00 66.06 198 SER A CA 1
ATOM 1662 C C . SER A 1 198 ? 15.577 -6.139 2.046 1.00 66.06 198 SER A C 1
ATOM 1664 O O . SER A 1 198 ? 14.643 -6.792 2.502 1.00 66.06 198 SER A O 1
ATOM 1666 N N . ILE A 1 199 ? 15.426 -4.850 1.718 1.00 68.38 199 ILE A N 1
ATOM 1667 C CA . ILE A 1 199 ? 14.182 -4.078 1.902 1.00 68.38 199 ILE A CA 1
ATOM 1668 C C . ILE A 1 199 ? 12.996 -4.669 1.141 1.00 68.38 199 ILE A C 1
ATOM 1670 O O . ILE A 1 199 ? 11.866 -4.504 1.602 1.00 68.38 199 ILE A O 1
ATOM 1674 N N . PHE A 1 200 ? 13.217 -5.352 0.019 1.00 70.00 200 PHE A N 1
ATOM 1675 C CA . PHE A 1 200 ? 12.160 -5.989 -0.774 1.00 70.00 200 PHE A CA 1
ATOM 1676 C C . PHE A 1 200 ? 12.118 -7.516 -0.636 1.00 70.00 200 PHE A C 1
ATOM 1678 O O . PHE A 1 200 ? 11.174 -8.141 -1.107 1.00 70.00 200 PHE A O 1
ATOM 1685 N N . SER A 1 201 ? 13.067 -8.131 0.074 1.00 68.44 201 SER A N 1
ATOM 1686 C CA . SER A 1 201 ? 13.029 -9.567 0.351 1.00 68.44 201 SER A CA 1
ATOM 1687 C C . SER A 1 201 ? 11.850 -9.913 1.260 1.00 68.44 201 SER A C 1
ATOM 1689 O O . SER A 1 201 ? 11.599 -9.240 2.270 1.00 68.44 201 SER A O 1
ATOM 1691 N N . LYS A 1 202 ? 11.134 -10.992 0.931 1.00 62.91 202 LYS A N 1
ATOM 1692 C CA . LYS A 1 202 ? 10.078 -11.550 1.788 1.00 62.91 202 LYS A CA 1
ATOM 1693 C C . LYS A 1 202 ? 10.617 -11.989 3.151 1.00 62.91 202 LYS A C 1
ATOM 1695 O O . LYS A 1 202 ? 9.920 -11.796 4.141 1.00 62.91 202 LYS A O 1
ATOM 1700 N N . ASP A 1 203 ? 11.872 -12.427 3.197 1.00 63.62 203 ASP A N 1
ATOM 1701 C CA . ASP A 1 203 ? 12.499 -13.012 4.388 1.00 63.62 203 ASP A CA 1
ATOM 1702 C C . ASP A 1 203 ? 13.002 -11.970 5.398 1.00 63.62 203 ASP A C 1
ATOM 1704 O O . ASP A 1 203 ? 13.472 -12.302 6.480 1.00 63.62 203 ASP A O 1
ATOM 1708 N N . PHE A 1 204 ? 12.951 -10.681 5.054 1.00 57.88 204 PHE A N 1
ATOM 1709 C CA . PHE A 1 204 ? 13.558 -9.633 5.878 1.00 57.88 204 PHE A CA 1
ATOM 1710 C C . PHE A 1 204 ? 12.801 -9.357 7.188 1.00 57.88 204 PHE A C 1
ATOM 1712 O O . PHE A 1 204 ? 13.350 -8.744 8.101 1.00 57.88 204 PHE A O 1
ATOM 1719 N N . ILE A 1 205 ? 11.530 -9.766 7.268 1.00 57.34 205 ILE A N 1
ATOM 1720 C CA . ILE A 1 205 ? 10.642 -9.507 8.417 1.00 57.34 205 ILE A CA 1
ATOM 1721 C C . ILE A 1 205 ? 9.757 -10.737 8.722 1.00 57.34 205 ILE A C 1
ATOM 1723 O O . ILE A 1 205 ? 8.752 -10.615 9.413 1.00 57.34 205 ILE A O 1
ATOM 1727 N N . SER A 1 206 ? 10.085 -11.911 8.169 1.00 46.09 206 SER A N 1
ATOM 1728 C CA . SER A 1 206 ? 9.385 -13.178 8.449 1.00 46.09 206 SER A CA 1
ATOM 1729 C C . SER A 1 206 ? 10.022 -13.937 9.602 1.00 46.09 206 SER A C 1
ATOM 1731 O O . SER A 1 206 ? 11.269 -14.043 9.575 1.00 46.09 206 SER A O 1
#

pLDDT: mean 83.14, std 14.72, range [40.72, 98.06]

Solvent-accessible surface area (backbone atoms only — not comparable to full-atom values): 11781 Å² total; per-residue (Å²): 137,88,85,79,83,78,57,58,56,57,39,52,50,53,44,51,52,51,46,51,52,69,69,40,88,62,40,67,61,51,51,70,75,63,60,54,80,60,91,58,98,86,60,92,82,47,48,65,41,71,36,50,44,51,37,53,52,49,54,49,47,52,52,32,47,56,51,36,50,54,51,56,52,49,51,56,41,49,77,71,69,52,56,72,64,62,53,49,45,43,71,76,36,45,27,71,68,51,70,34,96,38,60,63,49,8,66,42,32,45,54,33,37,76,78,38,66,74,59,10,32,63,74,70,38,46,67,61,37,57,50,50,50,49,40,49,66,71,45,51,47,40,51,77,69,76,47,71,57,74,90,71,50,70,69,61,52,48,50,53,46,52,53,49,49,53,52,51,52,55,51,23,53,54,53,46,50,50,54,52,52,51,35,67,74,65,78,44,82,61,87,77,38,70,62,53,51,45,66,36,39,77,72,68,84,105

Foldseek 3Di:
DDDDDDPLLVLVVLLVVVLVCLVDPCSVVVQVVPQDADDDDPDPPRPNHPQSVLLVSLLSNVVSLVVSLLVLLLVLCVLVVHDPVLNVCCVVDLCVSQVHPDPLCSRQQRSLVVVPNCLRCCNVPVPLSVVVVCCVVPPVVCSVVVDIDDPDDSVNSSVSSVSSVVVLLSSLVVSLVSLVVSCVVVVDNDPPVVVVNLSSDPPNSD

Radius of gyration: 18.66 Å; Cα contacts (8 Å, |Δi|>4): 168; chains: 1; bounding box: 46×38×47 Å

Mean predicted aligned error: 7.14 Å

Sequence (206 aa):
MEILNIPLINLRFEFFTYYDAFHKENIEEVIDKNIRLFNVPFCLLSIQNKETLFTSILQRVILGFEAFYTGAVSEVFIMKGTDIETLRSLKQDPKHWSKAKSYCHAAFVKIPSQLNEDYRLDKSNRRLYDEVRRFYRDVRNQLFHGCQFRKIEIGEFKNFLTMYKGLYDWLCDWVQLEYEVVAKNTGSPIPGNDIMKSIFSKDFIS

Nearest PDB structures (foldseek):
  6h2e-assembly1_P-2  TM=2.532E-01  e=3.816E+00  Aeromonas hydrophila subsp. hydrophila AL09-71
  2lqu-assembly1_A  TM=2.244E-01  e=8.020E+00  Borreliella burgdorferi